Protein AF-A0A949IDH9-F1 (afdb_monomer)

Foldseek 3Di:
DKDKFKACAPVNGTWDWDDDPQEIETHHADQQAMKIKIAAQDWKWKFKFAPNDTQDIDIDHHGDMDIDGLNRSQFDDPPCVCVVVVVVCVVVPDDDDDDPSPNGGDQWMKIWIFHPDVPTDTPDIHIYGYDYPVRCVVVVVVVVVVVVVPPPDPPDDPDPDDVVLVPDQDAAPVQRHGDPDPPVGCPPPPDPVVVVVVVVVPDDDDDDDDDDDDD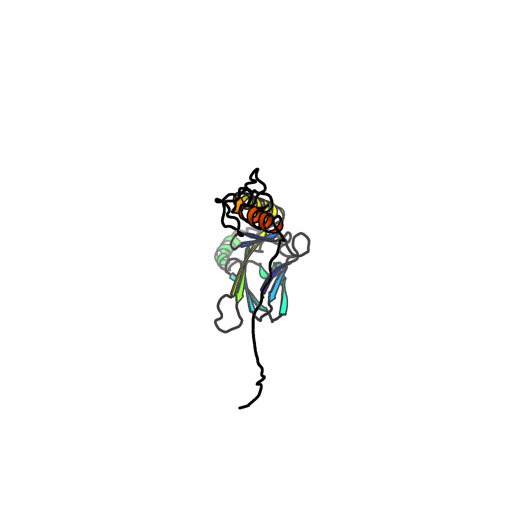DDDDDDDDDDDDD

Sequence (228 aa):
MINVSITNGCNQDAAEQFNEGADTYVRVCDVAGANLMVFSEERCIVVVRVEGEETLRTVIESDQSYQFPCGEVLKVKRSRSFMAKDGFLALFGASRPASRPGEDLSTHFVVEIRQTRSGAPLEASYNFRLLSDQAFDQRFAGYLSARVVDEPKPVFTRDARPITCLANDTKCLACGSVITDCIAGCENGDCPTVTATANLKATGNVALSAADKAGEKGGDKGKPRGDN

Structure (mmCIF, N/CA/C/O backbone):
data_AF-A0A949IDH9-F1
#
_entry.id   AF-A0A949IDH9-F1
#
loop_
_atom_site.group_PDB
_atom_site.id
_atom_site.type_symbol
_atom_site.label_atom_id
_atom_site.label_alt_id
_atom_site.label_comp_id
_atom_site.label_asym_id
_atom_site.label_entity_id
_atom_site.label_seq_id
_atom_site.pdbx_PDB_ins_code
_atom_site.Cartn_x
_atom_site.Cartn_y
_atom_site.Cartn_z
_atom_site.occupancy
_atom_site.B_iso_or_equiv
_atom_site.auth_seq_id
_atom_site.auth_comp_id
_atom_site.auth_asym_id
_atom_site.auth_atom_id
_atom_site.pdbx_PDB_model_num
ATOM 1 N N . MET A 1 1 ? -11.991 -12.224 2.976 1.00 87.38 1 MET A N 1
ATOM 2 C CA . MET A 1 1 ? -11.000 -11.608 2.063 1.00 87.38 1 MET A CA 1
ATOM 3 C C . MET A 1 1 ? -10.590 -10.253 2.620 1.00 87.38 1 MET A C 1
ATOM 5 O O . MET A 1 1 ? -11.438 -9.570 3.183 1.00 87.38 1 MET A O 1
ATOM 9 N N . ILE A 1 2 ? -9.320 -9.863 2.472 1.00 92.19 2 ILE A N 1
ATOM 10 C CA . ILE A 1 2 ? -8.803 -8.558 2.916 1.00 92.19 2 ILE A CA 1
ATOM 11 C C . ILE A 1 2 ? -8.016 -7.941 1.764 1.00 92.19 2 ILE A C 1
ATOM 13 O O . ILE A 1 2 ? -7.215 -8.627 1.132 1.00 92.19 2 ILE A O 1
ATOM 17 N N . ASN A 1 3 ? -8.257 -6.664 1.484 1.00 94.00 3 ASN A N 1
ATOM 18 C CA . ASN A 1 3 ? -7.563 -5.909 0.450 1.00 94.00 3 ASN A CA 1
ATOM 19 C C . ASN A 1 3 ? -6.977 -4.630 1.057 1.00 94.00 3 ASN A C 1
ATOM 21 O O . ASN A 1 3 ? -7.677 -3.884 1.742 1.00 94.00 3 ASN A O 1
ATOM 25 N N . VAL A 1 4 ? -5.692 -4.394 0.805 1.00 94.69 4 VAL A N 1
ATOM 26 C CA . VAL A 1 4 ? -4.956 -3.210 1.247 1.00 94.69 4 VAL A CA 1
ATOM 27 C C . VAL A 1 4 ? -4.298 -2.595 0.021 1.00 94.69 4 VAL A C 1
ATOM 29 O O . VAL A 1 4 ? -3.563 -3.273 -0.695 1.00 94.69 4 VAL A O 1
ATOM 32 N N . SER A 1 5 ? -4.559 -1.316 -0.230 1.00 94.38 5 SER A N 1
ATOM 33 C CA . SER A 1 5 ? -4.048 -0.620 -1.413 1.00 94.38 5 SER A CA 1
ATOM 34 C C . SER A 1 5 ? -3.822 0.864 -1.145 1.00 94.38 5 SER A C 1
ATOM 36 O O . SER A 1 5 ? -4.356 1.422 -0.184 1.00 94.38 5 SER A O 1
ATOM 38 N N . ILE A 1 6 ? -3.039 1.509 -2.007 1.00 95.06 6 ILE A N 1
ATOM 39 C CA . ILE A 1 6 ? -2.873 2.962 -2.009 1.00 95.06 6 ILE A CA 1
ATOM 40 C C . ILE A 1 6 ? -3.655 3.545 -3.180 1.00 95.06 6 ILE A C 1
ATOM 42 O O . ILE A 1 6 ? -3.561 3.087 -4.318 1.00 95.06 6 ILE A O 1
ATOM 46 N N . THR A 1 7 ? -4.429 4.578 -2.885 1.00 92.88 7 THR A N 1
ATOM 47 C CA . THR A 1 7 ? -5.214 5.346 -3.856 1.00 92.88 7 THR A CA 1
ATOM 48 C C . THR A 1 7 ? -4.691 6.775 -3.932 1.00 92.88 7 THR A C 1
ATOM 50 O O . THR A 1 7 ? -3.961 7.216 -3.040 1.00 92.88 7 THR A O 1
ATOM 53 N N . ASN A 1 8 ? -5.052 7.484 -5.003 1.00 90.44 8 ASN A N 1
ATOM 54 C CA . ASN A 1 8 ? -4.469 8.765 -5.399 1.00 90.44 8 ASN A CA 1
ATOM 55 C C . ASN A 1 8 ? -2.954 8.646 -5.653 1.00 90.44 8 ASN A C 1
ATOM 57 O O . ASN A 1 8 ? -2.142 9.344 -5.046 1.00 90.44 8 ASN A O 1
ATOM 61 N N . GLY A 1 9 ? -2.569 7.728 -6.546 1.00 84.25 9 GLY A N 1
ATOM 62 C CA . GLY A 1 9 ? -1.199 7.643 -7.063 1.00 84.25 9 GLY A CA 1
ATOM 63 C C . GLY A 1 9 ? -0.830 8.847 -7.942 1.00 84.25 9 GLY A C 1
ATOM 64 O O . GLY A 1 9 ? -1.552 9.840 -8.008 1.00 84.25 9 GLY A O 1
ATOM 65 N N . CYS A 1 10 ? 0.283 8.764 -8.681 1.00 83.75 10 CYS A N 1
ATOM 66 C CA . CYS A 1 10 ? 0.713 9.850 -9.583 1.00 83.75 10 CYS A CA 1
ATOM 67 C C . CYS A 1 10 ? -0.359 10.289 -10.598 1.00 83.75 10 CYS A C 1
ATOM 69 O O . CYS A 1 10 ? -0.441 11.469 -10.927 1.00 83.75 10 CYS A O 1
ATOM 71 N N . ASN A 1 11 ? -1.211 9.359 -11.037 1.00 81.56 11 ASN A N 1
ATOM 72 C CA . ASN A 1 11 ? -2.281 9.620 -12.002 1.00 81.56 11 ASN A CA 1
ATOM 73 C C . ASN A 1 11 ? -3.622 9.990 -11.338 1.00 81.56 11 ASN A C 1
ATOM 75 O O . ASN A 1 11 ? -4.641 9.991 -12.011 1.00 81.56 11 ASN A O 1
ATOM 79 N N . GLN A 1 12 ? -3.640 10.269 -10.027 1.00 73.69 12 GLN A N 1
ATOM 80 C CA . GLN A 1 12 ? -4.841 10.542 -9.216 1.00 73.69 12 GLN A CA 1
ATOM 81 C C . GLN A 1 12 ? -5.844 9.376 -9.083 1.00 73.69 12 GLN A C 1
ATOM 83 O O . GLN A 1 12 ? -6.831 9.511 -8.369 1.00 73.69 12 GLN A O 1
ATOM 88 N N . ASP A 1 13 ? -5.547 8.214 -9.667 1.00 80.62 13 ASP A N 1
ATOM 89 C CA . ASP A 1 13 ? -6.320 6.971 -9.541 1.00 80.62 13 ASP A CA 1
ATOM 90 C C . ASP A 1 13 ? -5.680 5.987 -8.532 1.00 80.62 13 ASP A C 1
ATOM 92 O O . ASP A 1 13 ? -4.856 6.364 -7.691 1.00 80.62 13 ASP A O 1
ATOM 96 N N . ALA A 1 14 ? -6.056 4.702 -8.591 1.00 82.00 14 ALA A N 1
ATOM 97 C CA . ALA A 1 14 ? -5.362 3.628 -7.879 1.00 82.00 14 ALA A CA 1
ATOM 98 C C . ALA A 1 14 ? -3.868 3.624 -8.243 1.00 82.00 14 ALA A C 1
ATOM 100 O O . ALA A 1 14 ? -3.504 3.694 -9.419 1.00 82.00 14 ALA A O 1
ATOM 101 N N . ALA A 1 15 ? -3.001 3.576 -7.232 1.00 86.06 15 ALA A N 1
ATOM 102 C CA . ALA A 1 15 ? -1.570 3.691 -7.456 1.00 86.06 15 ALA A CA 1
ATOM 103 C C . ALA A 1 15 ? -1.012 2.431 -8.132 1.00 86.06 15 ALA A C 1
ATOM 105 O O . ALA A 1 15 ? -1.326 1.304 -7.742 1.00 86.06 15 ALA A O 1
ATOM 106 N N . GLU A 1 16 ? -0.155 2.625 -9.135 1.00 91.50 16 GLU A N 1
ATOM 107 C CA . GLU A 1 16 ? 0.578 1.519 -9.747 1.00 91.50 16 GLU A CA 1
ATOM 108 C C . GLU A 1 16 ? 1.487 0.863 -8.709 1.00 91.50 16 GLU A C 1
ATOM 110 O O . GLU A 1 16 ? 2.205 1.544 -7.970 1.00 91.50 16 GLU A O 1
ATOM 115 N N . GLN A 1 17 ? 1.453 -0.467 -8.654 1.00 93.25 17 GLN A N 1
ATOM 116 C CA . GLN A 1 17 ? 2.201 -1.231 -7.668 1.00 93.25 17 GLN A CA 1
ATOM 117 C C . GLN A 1 17 ? 2.722 -2.554 -8.224 1.00 93.25 17 GLN A C 1
ATOM 119 O O . GLN A 1 17 ? 2.090 -3.183 -9.074 1.00 93.25 17 GLN A O 1
ATOM 124 N N . PHE A 1 18 ? 3.863 -3.001 -7.706 1.00 92.44 18 PHE A N 1
ATOM 125 C CA . PHE A 1 18 ? 4.392 -4.342 -7.943 1.00 92.44 18 PHE A CA 1
ATOM 126 C C . PHE A 1 18 ? 4.998 -4.917 -6.663 1.00 92.44 18 PHE A C 1
ATOM 128 O O . PHE A 1 18 ? 5.457 -4.188 -5.783 1.00 92.44 18 PHE A O 1
ATOM 135 N N . ASN A 1 19 ? 5.016 -6.246 -6.582 1.00 92.56 19 ASN A N 1
ATOM 136 C CA . ASN A 1 19 ? 5.565 -6.969 -5.441 1.00 92.56 19 ASN A CA 1
ATOM 137 C C . ASN A 1 19 ? 6.944 -7.518 -5.794 1.00 92.56 19 ASN A C 1
ATOM 139 O O . ASN A 1 19 ? 7.100 -8.204 -6.804 1.00 92.56 19 ASN A O 1
ATOM 143 N N . GLU A 1 20 ? 7.926 -7.267 -4.939 1.00 89.50 20 GLU A N 1
ATOM 144 C CA . GLU A 1 20 ? 9.260 -7.855 -5.028 1.00 89.50 20 GLU A CA 1
ATOM 145 C C . GLU A 1 20 ? 9.609 -8.434 -3.649 1.00 89.50 20 GLU A C 1
ATOM 147 O O . GLU A 1 20 ? 9.852 -7.715 -2.680 1.00 89.50 20 GLU A O 1
ATOM 152 N N . GLY A 1 21 ? 9.578 -9.766 -3.546 1.00 88.56 21 GLY A N 1
ATOM 153 C CA . GLY A 1 21 ? 9.716 -10.462 -2.268 1.00 88.56 21 GLY A CA 1
ATOM 154 C C . GLY A 1 21 ? 8.548 -10.160 -1.323 1.00 88.56 21 GLY A C 1
ATOM 155 O O . GLY A 1 21 ? 7.394 -10.396 -1.669 1.00 88.56 21 GLY A O 1
ATOM 156 N N . ALA A 1 22 ? 8.862 -9.663 -0.124 1.00 89.94 22 ALA A N 1
ATOM 157 C CA . ALA A 1 22 ? 7.881 -9.291 0.901 1.00 89.94 22 ALA A CA 1
ATOM 158 C C . ALA A 1 22 ? 7.472 -7.805 0.853 1.00 89.94 22 ALA A C 1
ATOM 160 O O . ALA A 1 22 ? 6.649 -7.375 1.664 1.00 89.94 22 ALA A O 1
ATOM 161 N N . ASP A 1 23 ? 8.068 -7.031 -0.056 1.00 93.50 23 ASP A N 1
ATOM 162 C CA . ASP A 1 23 ? 7.841 -5.599 -0.203 1.00 93.50 23 ASP A CA 1
ATOM 163 C C . ASP A 1 23 ? 6.877 -5.324 -1.369 1.00 93.50 23 ASP A C 1
ATOM 165 O O . ASP A 1 23 ? 7.006 -5.879 -2.464 1.00 93.50 23 ASP A O 1
ATOM 169 N N . THR A 1 24 ? 5.929 -4.422 -1.132 1.00 95.38 24 THR A N 1
ATOM 170 C CA . THR A 1 24 ? 5.027 -3.841 -2.130 1.00 95.38 24 THR A CA 1
ATOM 171 C C . THR A 1 24 ? 5.532 -2.447 -2.476 1.00 95.38 24 THR A C 1
ATOM 173 O O . THR A 1 24 ? 5.519 -1.541 -1.640 1.00 95.38 24 THR A O 1
ATOM 176 N N . TYR A 1 25 ? 5.993 -2.271 -3.708 1.00 95.88 25 TYR A N 1
ATOM 177 C CA . TYR A 1 25 ? 6.462 -0.991 -4.224 1.00 95.88 25 TYR A CA 1
ATOM 178 C C . TYR A 1 25 ? 5.307 -0.273 -4.898 1.00 95.88 25 TYR A C 1
ATOM 180 O O . TYR A 1 25 ? 4.628 -0.867 -5.731 1.00 95.88 25 TYR A O 1
ATOM 188 N N . VAL A 1 26 ? 5.091 0.992 -4.547 1.00 95.75 26 VAL A N 1
ATOM 189 C CA . VAL A 1 26 ? 3.931 1.769 -4.996 1.00 95.75 26 VAL A CA 1
ATOM 190 C C . VAL A 1 26 ? 4.381 3.114 -5.546 1.00 95.75 26 VAL A C 1
ATOM 192 O O . VAL A 1 26 ? 5.144 3.826 -4.892 1.00 95.75 26 VAL A O 1
ATOM 195 N N . ARG A 1 27 ? 3.888 3.480 -6.730 1.00 94.88 27 ARG A N 1
ATOM 196 C CA . ARG A 1 27 ? 4.174 4.766 -7.369 1.00 94.88 27 ARG A CA 1
ATOM 197 C C . ARG A 1 27 ? 3.279 5.871 -6.802 1.00 94.88 27 ARG A C 1
ATOM 199 O O . ARG A 1 27 ? 2.071 5.891 -7.045 1.00 94.88 27 ARG A O 1
ATOM 206 N N . VAL A 1 28 ? 3.873 6.829 -6.090 1.00 93.56 28 VAL A N 1
ATOM 207 C CA . VAL A 1 28 ? 3.169 7.963 -5.471 1.00 93.56 28 VAL A CA 1
ATOM 208 C C . VAL A 1 28 ? 3.965 9.254 -5.666 1.00 93.56 28 VAL A C 1
ATOM 210 O O . VAL A 1 28 ? 5.111 9.361 -5.236 1.00 93.56 28 VAL A O 1
ATOM 213 N N . CYS A 1 29 ? 3.347 10.253 -6.301 1.00 90.25 29 CYS A N 1
ATOM 214 C CA . CYS A 1 29 ? 3.980 11.551 -6.568 1.00 90.25 29 CYS A CA 1
ATOM 215 C C . CYS A 1 29 ? 3.787 12.541 -5.415 1.00 90.25 29 CYS A C 1
ATOM 217 O O . CYS A 1 29 ? 4.692 13.317 -5.117 1.00 90.25 29 CYS A O 1
ATOM 219 N N . ASP A 1 30 ? 2.629 12.490 -4.755 1.00 91.12 30 ASP A N 1
ATOM 220 C CA . ASP A 1 30 ? 2.331 13.264 -3.553 1.00 91.12 30 ASP A CA 1
ATOM 221 C C . ASP A 1 30 ? 1.870 12.325 -2.433 1.00 91.12 30 ASP A C 1
ATOM 223 O O . ASP A 1 30 ? 0.732 11.861 -2.405 1.00 91.12 30 ASP A O 1
ATOM 227 N N . VAL A 1 31 ? 2.778 12.036 -1.499 1.00 91.75 31 VAL A N 1
ATOM 228 C CA . VAL A 1 31 ? 2.498 11.156 -0.355 1.00 91.75 31 VAL A CA 1
ATOM 229 C C . VAL A 1 31 ? 1.471 11.778 0.592 1.00 91.75 31 VAL A C 1
ATOM 231 O O . VAL A 1 31 ? 0.719 11.050 1.236 1.00 91.75 31 VAL A O 1
ATOM 234 N N . ALA A 1 32 ? 1.408 13.109 0.686 1.00 91.25 32 ALA A N 1
ATOM 235 C CA . ALA A 1 32 ? 0.470 13.774 1.581 1.00 91.25 32 ALA A CA 1
ATOM 236 C C . ALA A 1 32 ? -0.974 13.687 1.059 1.00 91.25 32 ALA A C 1
ATOM 238 O O . ALA A 1 32 ? -1.891 13.520 1.863 1.00 91.25 32 ALA A O 1
ATOM 239 N N . GLY A 1 33 ? -1.158 13.768 -0.264 1.00 89.75 33 GLY A N 1
ATOM 240 C CA . GLY A 1 33 ? -2.450 13.635 -0.947 1.00 89.75 33 GLY A CA 1
ATOM 241 C C . GLY A 1 33 ? -2.917 12.194 -1.205 1.00 89.75 33 GLY A C 1
ATOM 242 O O . GLY A 1 33 ? -4.070 11.983 -1.599 1.00 89.75 33 GLY A O 1
ATOM 243 N N . ALA A 1 34 ? -2.049 11.203 -0.982 1.00 93.88 34 ALA A N 1
ATOM 244 C CA . ALA A 1 34 ? -2.374 9.787 -1.122 1.00 93.88 34 ALA A CA 1
ATOM 245 C C . ALA A 1 34 ? -3.244 9.260 0.034 1.00 93.88 34 ALA A C 1
ATOM 247 O O . ALA A 1 34 ? -3.206 9.780 1.153 1.00 93.88 34 ALA A O 1
ATOM 248 N N . ASN A 1 35 ? -3.995 8.184 -0.219 1.00 95.25 35 ASN A N 1
ATOM 249 C CA . ASN A 1 35 ? -4.812 7.516 0.797 1.00 95.25 35 ASN A CA 1
ATOM 250 C C . ASN A 1 35 ? -4.504 6.019 0.877 1.00 95.25 35 ASN A C 1
ATOM 252 O O . ASN A 1 35 ? -4.494 5.321 -0.138 1.00 95.25 35 ASN A O 1
ATOM 256 N N . LEU A 1 36 ? -4.355 5.516 2.101 1.00 96.19 36 LEU A N 1
ATOM 257 C CA . LEU A 1 36 ? -4.355 4.092 2.407 1.00 96.19 36 LEU A CA 1
ATOM 258 C C . LEU A 1 36 ? -5.798 3.598 2.477 1.00 96.19 36 LEU A C 1
ATOM 260 O O . LEU A 1 36 ? -6.555 4.023 3.347 1.00 96.19 36 LEU A O 1
ATOM 264 N N . MET A 1 37 ? -6.165 2.687 1.582 1.00 95.69 37 MET A N 1
ATOM 265 C CA . MET A 1 37 ? -7.475 2.053 1.556 1.00 95.69 37 MET A CA 1
ATOM 266 C C . MET A 1 37 ? -7.373 0.622 2.077 1.00 95.69 37 MET A C 1
ATOM 268 O O . MET A 1 37 ? -6.541 -0.161 1.611 1.00 95.69 37 MET A O 1
ATOM 272 N N . VAL A 1 38 ? -8.233 0.288 3.038 1.00 96.12 38 VAL A N 1
ATOM 273 C CA . VAL A 1 38 ? -8.377 -1.069 3.568 1.00 96.12 38 VAL A CA 1
ATOM 274 C C . VAL A 1 38 ? -9.827 -1.505 3.447 1.00 96.12 38 VAL A C 1
ATOM 276 O O . VAL A 1 38 ? -10.730 -0.818 3.923 1.00 96.12 38 VAL A O 1
ATOM 279 N N . PHE A 1 39 ? -10.036 -2.665 2.839 1.00 95.00 39 PHE A N 1
ATOM 280 C CA . PHE A 1 39 ? -11.310 -3.368 2.789 1.00 95.00 39 PHE A CA 1
ATOM 281 C C . PHE A 1 39 ? -11.158 -4.747 3.429 1.00 95.00 39 PHE A C 1
ATOM 283 O O . PHE A 1 39 ? -10.159 -5.433 3.205 1.00 95.00 39 PHE A O 1
ATOM 290 N N . SER A 1 40 ? -12.159 -5.165 4.197 1.00 94.38 40 SER A N 1
ATOM 291 C CA . SER A 1 40 ? -12.184 -6.480 4.832 1.00 94.38 40 SER A CA 1
ATOM 292 C C . SER A 1 40 ? -13.604 -7.034 4.845 1.00 94.38 40 SER A C 1
ATOM 294 O O . SER A 1 40 ? -14.522 -6.355 5.294 1.00 94.38 40 SER A O 1
ATOM 296 N N . GLU A 1 41 ? -13.784 -8.273 4.389 1.00 93.62 41 GLU A N 1
ATOM 297 C CA . GLU A 1 41 ? -15.073 -8.984 4.493 1.00 93.62 41 GLU A CA 1
ATOM 298 C C . GLU A 1 41 ? -15.409 -9.309 5.955 1.00 93.62 41 GLU A C 1
ATOM 300 O O . GLU A 1 41 ? -16.560 -9.273 6.372 1.00 93.62 41 GLU A O 1
ATOM 305 N N . GLU A 1 42 ? -14.393 -9.582 6.776 1.00 92.75 42 GLU A N 1
ATOM 306 C CA . GLU A 1 42 ? -14.567 -9.872 8.199 1.00 92.75 42 GLU A CA 1
ATOM 307 C C . GLU A 1 42 ? -14.084 -8.715 9.072 1.00 92.75 42 GLU A C 1
ATOM 309 O O . GLU A 1 42 ? -13.182 -7.960 8.707 1.00 92.75 42 GLU A O 1
ATOM 314 N N . ARG A 1 43 ? -14.649 -8.603 10.275 1.00 93.75 43 ARG A N 1
ATOM 315 C CA . ARG A 1 43 ? -14.248 -7.578 11.238 1.00 93.75 43 ARG A CA 1
ATOM 316 C C . ARG A 1 43 ? -12.808 -7.793 11.714 1.00 93.75 43 ARG A C 1
ATOM 318 O O . ARG A 1 43 ? -12.525 -8.748 12.446 1.00 93.75 43 ARG A O 1
ATOM 325 N N . CYS A 1 44 ? -11.914 -6.859 11.406 1.00 94.31 44 CYS A N 1
ATOM 326 C CA . CYS A 1 44 ? -10.491 -6.965 11.730 1.00 94.31 44 CYS A CA 1
ATOM 327 C C . CYS A 1 44 ? -9.938 -5.699 12.399 1.00 94.31 44 CYS A C 1
ATOM 329 O O . CYS A 1 44 ? -10.579 -4.651 12.455 1.00 94.31 44 CYS A O 1
ATOM 331 N N . ILE A 1 45 ? -8.743 -5.819 12.970 1.00 95.25 45 ILE A N 1
ATOM 332 C CA . ILE A 1 45 ? -7.962 -4.712 13.514 1.00 95.25 45 ILE A CA 1
ATOM 333 C C . ILE A 1 45 ? -6.826 -4.440 12.539 1.00 95.25 45 ILE A C 1
ATOM 335 O O . ILE A 1 45 ? -6.011 -5.322 12.269 1.00 95.25 45 ILE A O 1
ATOM 339 N N . VAL A 1 46 ? -6.751 -3.203 12.069 1.00 95.88 46 VAL A N 1
ATOM 340 C CA . VAL A 1 46 ? -5.655 -2.704 11.244 1.00 95.88 46 VAL A CA 1
ATOM 341 C C . VAL A 1 46 ? -4.712 -1.914 12.131 1.00 95.88 46 VAL A C 1
ATOM 343 O O . VAL A 1 46 ? -5.146 -1.035 12.880 1.00 95.88 46 VAL A O 1
ATOM 346 N N . VAL A 1 47 ? -3.423 -2.214 12.033 1.00 95.56 47 VAL A N 1
ATOM 347 C CA . VAL A 1 47 ? -2.354 -1.472 12.696 1.00 95.56 47 VAL A CA 1
ATOM 348 C C . VAL A 1 47 ? -1.360 -1.015 11.638 1.00 95.56 47 VAL A C 1
ATOM 350 O O . VAL A 1 47 ? -0.840 -1.835 10.890 1.00 95.56 47 VAL A O 1
ATOM 353 N N . VAL A 1 48 ? -1.077 0.284 11.580 1.00 96.38 48 VAL A N 1
ATOM 354 C CA . VAL A 1 48 ? -0.030 0.830 10.712 1.00 96.38 48 VAL A CA 1
ATOM 355 C C . VAL A 1 48 ? 1.179 1.182 11.560 1.00 96.38 48 VAL A C 1
ATOM 357 O O . VAL A 1 48 ? 1.061 1.882 12.571 1.00 96.38 48 VAL A O 1
ATOM 360 N N . ARG A 1 49 ? 2.339 0.672 11.147 1.00 95.31 49 ARG A N 1
ATOM 361 C CA . ARG A 1 49 ? 3.630 0.938 11.773 1.00 95.31 49 ARG A CA 1
ATOM 362 C C . ARG A 1 49 ? 4.545 1.695 10.832 1.00 95.31 49 ARG A C 1
ATOM 364 O O . ARG A 1 49 ? 4.783 1.261 9.709 1.00 95.31 49 ARG A O 1
ATOM 371 N N . VAL A 1 50 ? 5.121 2.774 11.334 1.00 93.62 50 VAL A N 1
ATOM 372 C CA . VAL A 1 50 ? 6.131 3.577 10.647 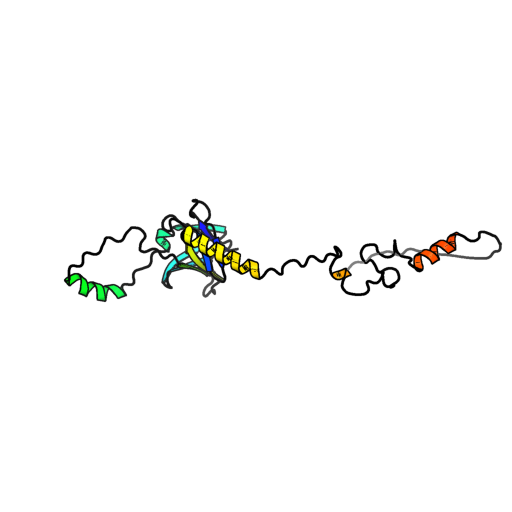1.00 93.62 50 VAL A CA 1
ATOM 373 C C . VAL A 1 50 ? 7.406 3.492 11.469 1.00 93.62 50 VAL A C 1
ATOM 375 O O . VAL A 1 50 ? 7.392 3.812 12.652 1.00 93.62 50 VAL A O 1
ATOM 378 N N . GLU A 1 51 ? 8.491 2.995 10.872 1.00 88.56 51 GLU A N 1
ATOM 379 C CA . GLU A 1 51 ? 9.785 2.818 11.565 1.00 88.56 51 GLU A CA 1
ATOM 380 C C . GLU A 1 51 ? 9.683 2.009 12.880 1.00 88.56 51 GLU A C 1
ATOM 382 O O . GLU A 1 51 ? 10.429 2.212 13.833 1.00 88.56 51 GLU A O 1
ATOM 387 N N . GLY A 1 52 ? 8.735 1.067 12.935 1.00 86.88 52 GLY A N 1
ATOM 388 C CA . GLY A 1 52 ? 8.453 0.237 14.112 1.00 86.88 52 GLY A CA 1
ATOM 389 C C . GLY A 1 52 ? 7.481 0.862 15.120 1.00 86.88 52 GLY A C 1
ATOM 390 O O . GLY A 1 52 ? 6.916 0.137 15.946 1.00 86.88 52 GLY A O 1
ATOM 391 N N . GLU A 1 53 ? 7.204 2.162 15.024 1.00 90.75 53 GLU A N 1
ATOM 392 C CA . GLU A 1 53 ? 6.229 2.848 15.870 1.00 90.75 53 GLU A CA 1
ATOM 393 C C . GLU A 1 53 ? 4.806 2.709 15.325 1.00 90.75 53 GLU A C 1
ATOM 395 O O . GLU A 1 53 ? 4.559 2.854 14.133 1.00 90.75 53 GLU A O 1
ATOM 400 N N . GLU A 1 54 ? 3.843 2.454 16.211 1.00 92.69 54 GLU A N 1
ATOM 401 C CA . GLU A 1 54 ? 2.423 2.405 15.859 1.00 92.69 54 GLU A CA 1
ATOM 402 C C . GLU A 1 54 ? 1.875 3.825 15.651 1.00 92.69 54 GLU A C 1
ATOM 404 O O . GLU A 1 54 ? 1.827 4.636 16.587 1.00 92.69 54 GLU A O 1
ATOM 409 N N . THR A 1 55 ? 1.466 4.131 14.419 1.00 93.25 55 THR A N 1
ATOM 410 C CA . THR A 1 55 ? 0.906 5.439 14.046 1.00 93.25 55 THR A CA 1
ATOM 411 C C . THR A 1 55 ? -0.611 5.411 13.919 1.00 93.25 55 THR A C 1
ATOM 413 O O . THR A 1 55 ? -1.262 6.400 14.253 1.00 93.25 55 THR A O 1
ATOM 416 N N . LEU A 1 56 ? -1.182 4.274 13.517 1.00 94.38 56 LEU A N 1
ATOM 417 C CA . LEU A 1 56 ? -2.623 4.056 13.433 1.00 94.38 56 LEU A CA 1
ATOM 418 C C . LEU A 1 56 ? -2.974 2.686 14.004 1.00 94.38 56 LEU A C 1
ATOM 420 O O . LEU A 1 56 ? -2.314 1.692 13.706 1.00 94.38 56 LEU A O 1
ATOM 424 N N . ARG A 1 57 ? -4.068 2.629 14.761 1.00 94.69 57 ARG A N 1
ATOM 425 C CA . ARG A 1 57 ? -4.738 1.385 15.130 1.00 94.69 57 ARG A CA 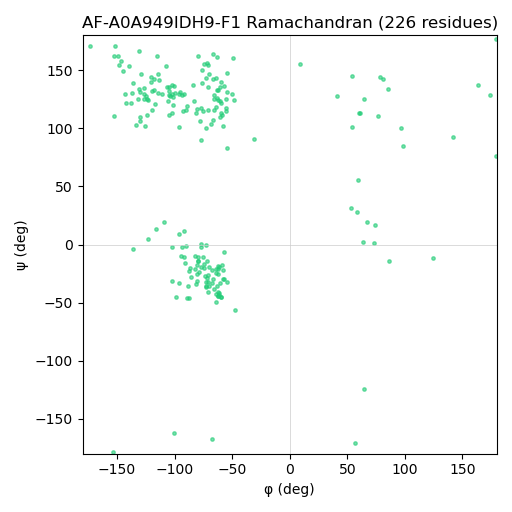1
ATOM 426 C C . ARG A 1 57 ? -6.237 1.597 15.120 1.00 94.69 57 ARG A C 1
ATOM 428 O O . ARG A 1 57 ? -6.745 2.453 15.837 1.00 94.69 57 ARG A O 1
ATOM 435 N N . THR A 1 58 ? -6.936 0.813 14.314 1.00 94.81 58 THR A N 1
ATOM 436 C CA . THR A 1 58 ? -8.378 0.964 14.127 1.00 94.81 58 THR A CA 1
ATOM 437 C C . THR A 1 58 ? -9.051 -0.376 13.880 1.00 94.81 58 THR A C 1
ATOM 439 O O . THR A 1 58 ? -8.407 -1.347 13.485 1.00 94.81 58 THR A O 1
ATOM 442 N N . VAL A 1 59 ? -10.352 -0.423 14.141 1.00 95.19 59 VAL A N 1
ATOM 443 C CA . VAL A 1 59 ? -11.201 -1.566 13.814 1.00 95.19 59 VAL A CA 1
ATOM 444 C C . VAL A 1 59 ? -11.878 -1.277 12.481 1.00 95.19 59 VAL A C 1
ATOM 446 O O . VAL A 1 59 ? -12.448 -0.203 12.298 1.00 95.19 59 VAL A O 1
ATOM 449 N N . ILE A 1 60 ? -11.793 -2.234 11.567 1.00 94.62 60 ILE A N 1
ATOM 450 C CA . ILE A 1 60 ? -12.515 -2.239 10.300 1.00 94.62 60 ILE A CA 1
ATOM 451 C C . ILE A 1 60 ? -13.700 -3.175 10.477 1.00 94.62 60 ILE A C 1
ATOM 453 O O . ILE A 1 60 ? -13.524 -4.350 10.812 1.00 94.62 60 ILE A O 1
ATOM 457 N N . GLU A 1 61 ? -14.903 -2.637 10.317 1.00 94.94 61 GLU A N 1
ATOM 458 C CA . GLU A 1 61 ? -16.122 -3.439 10.334 1.00 94.94 61 GLU A CA 1
ATOM 459 C C . GLU A 1 61 ? -16.242 -4.281 9.052 1.00 94.94 61 GLU A C 1
ATOM 461 O O . GLU A 1 61 ? -15.631 -3.970 8.029 1.00 94.94 61 GLU A O 1
ATOM 466 N N . SER A 1 62 ? -16.998 -5.378 9.127 1.00 94.44 62 SER A N 1
ATOM 467 C CA . SER A 1 62 ? -17.191 -6.309 8.007 1.00 94.44 62 SER A CA 1
ATOM 468 C C . SER A 1 62 ? -17.824 -5.627 6.795 1.00 94.44 62 SER A C 1
ATOM 470 O O . SER A 1 62 ? -18.757 -4.836 6.952 1.00 94.44 62 SER A O 1
ATOM 472 N N . ASP A 1 63 ? -17.349 -5.984 5.604 1.00 93.88 63 ASP A N 1
ATOM 473 C CA . ASP A 1 63 ? -17.825 -5.509 4.300 1.00 93.88 63 ASP A CA 1
ATOM 474 C C . ASP A 1 63 ? -17.741 -3.986 4.114 1.00 93.88 63 ASP A C 1
ATOM 476 O O . ASP A 1 63 ? -18.507 -3.387 3.356 1.00 93.88 63 ASP A O 1
ATOM 480 N N . GLN A 1 64 ? -16.792 -3.337 4.794 1.00 91.19 64 GLN A N 1
ATOM 481 C CA . GLN A 1 64 ? -16.574 -1.897 4.692 1.00 91.19 64 GLN A CA 1
ATOM 482 C C . GLN A 1 64 ? -15.171 -1.555 4.198 1.00 91.19 64 GLN A C 1
ATOM 484 O O . GLN A 1 64 ? -14.176 -2.201 4.534 1.00 91.19 64 GLN A O 1
ATOM 489 N N . SER A 1 65 ? -15.102 -0.489 3.401 1.00 93.50 65 SER A N 1
ATOM 490 C CA . SER A 1 65 ? -13.855 0.133 2.970 1.00 93.50 65 SER A CA 1
ATOM 491 C C . SER A 1 65 ? -13.599 1.385 3.794 1.00 93.50 65 SER A C 1
ATOM 493 O O . SER A 1 65 ? -14.440 2.281 3.847 1.00 93.50 65 SER A O 1
ATOM 495 N N . TYR A 1 66 ? -12.415 1.473 4.384 1.00 95.94 66 TYR A N 1
ATOM 496 C CA . TYR A 1 66 ? -11.951 2.665 5.079 1.00 95.94 66 TYR A CA 1
ATOM 497 C C . TYR A 1 66 ? -10.775 3.264 4.324 1.00 95.94 66 TYR A C 1
ATOM 499 O O . TYR A 1 66 ? -9.919 2.541 3.813 1.00 95.94 66 TYR A O 1
ATOM 507 N N . GLN A 1 67 ? -10.739 4.591 4.270 1.00 95.75 67 GLN A N 1
ATOM 508 C CA . GLN A 1 67 ? -9.648 5.346 3.672 1.00 95.75 67 GLN A CA 1
ATOM 509 C C . GLN A 1 67 ? -8.999 6.218 4.738 1.00 95.75 67 GLN A C 1
ATOM 511 O O . GLN A 1 67 ? -9.689 6.907 5.492 1.00 95.75 67 GLN A O 1
ATOM 516 N N . PHE A 1 68 ? -7.674 6.183 4.788 1.00 95.75 68 PHE A N 1
ATOM 517 C CA . PHE A 1 68 ? -6.875 6.944 5.733 1.00 95.75 68 PHE A CA 1
ATOM 518 C C . PHE A 1 68 ? -5.877 7.818 4.970 1.00 95.75 68 PHE A C 1
ATOM 520 O O . PHE A 1 68 ? -5.076 7.273 4.204 1.00 95.75 68 PHE A O 1
ATOM 527 N N . PRO A 1 69 ? -5.871 9.145 5.186 1.00 94.69 69 PRO A N 1
ATOM 528 C CA . PRO A 1 69 ? -4.902 10.029 4.552 1.00 94.69 69 PRO A CA 1
ATOM 529 C C . PRO A 1 69 ? -3.469 9.651 4.930 1.00 94.69 69 PRO A C 1
ATOM 531 O O . PRO A 1 69 ? -3.092 9.665 6.108 1.00 94.69 69 PRO A O 1
ATOM 534 N N . CYS A 1 70 ? -2.634 9.350 3.935 1.00 93.88 70 CYS A N 1
ATOM 535 C CA . CYS A 1 70 ? -1.228 9.009 4.153 1.00 93.88 70 CYS A CA 1
ATOM 536 C C . CYS A 1 70 ? -0.473 10.166 4.819 1.00 93.88 70 CYS A C 1
ATOM 538 O O . CYS A 1 70 ? 0.372 9.930 5.683 1.00 93.88 70 CYS A O 1
ATOM 540 N N . GLY A 1 71 ? -0.848 11.412 4.512 1.00 91.25 71 GLY A N 1
ATOM 541 C CA . GLY A 1 71 ? -0.312 12.601 5.170 1.00 91.25 71 GLY A CA 1
ATOM 542 C C . GLY A 1 71 ? -0.503 12.627 6.690 1.00 91.25 71 GLY A C 1
ATOM 543 O O . GLY A 1 71 ? 0.254 13.310 7.371 1.00 91.25 71 GLY A O 1
ATOM 544 N N . GLU A 1 72 ? -1.466 11.889 7.249 1.00 90.56 72 GLU A N 1
ATOM 545 C CA . GLU A 1 72 ? -1.672 11.773 8.698 1.00 90.56 72 GLU A CA 1
ATOM 546 C C . GLU A 1 72 ? -1.053 10.501 9.271 1.00 90.56 72 GLU A C 1
ATOM 548 O O . GLU A 1 72 ? -0.364 10.556 10.292 1.00 90.56 72 GLU A O 1
ATOM 553 N N . VAL A 1 73 ? -1.269 9.371 8.597 1.00 92.44 73 VAL A N 1
ATOM 554 C CA . VAL A 1 73 ? -0.855 8.043 9.069 1.00 92.44 73 VAL A CA 1
ATOM 555 C C . VAL A 1 73 ? 0.661 7.857 9.018 1.00 92.44 73 VAL A C 1
ATOM 557 O O . VAL A 1 73 ? 1.220 7.150 9.856 1.00 92.44 73 VAL A O 1
ATOM 560 N N . LEU A 1 74 ? 1.340 8.486 8.056 1.00 93.50 74 LEU A N 1
ATOM 561 C CA . LEU A 1 74 ? 2.767 8.264 7.797 1.00 93.50 74 LEU A CA 1
ATOM 562 C C . LEU A 1 74 ? 3.687 9.284 8.475 1.00 93.50 74 LEU A C 1
ATOM 564 O O . LEU A 1 74 ? 4.889 9.301 8.206 1.00 93.50 74 LEU A O 1
ATOM 568 N N . LYS A 1 75 ? 3.149 10.134 9.357 1.00 89.38 75 LYS A N 1
ATOM 569 C CA . LYS A 1 75 ? 3.952 11.097 10.119 1.00 89.38 75 LYS A CA 1
ATOM 570 C C . LYS A 1 75 ? 4.919 10.360 11.039 1.00 89.38 75 LYS A C 1
ATOM 572 O O . LYS A 1 75 ? 4.495 9.674 11.972 1.00 89.38 75 LYS A O 1
ATOM 577 N N . VAL A 1 76 ? 6.214 10.570 10.829 1.00 80.38 76 VAL A N 1
ATOM 578 C CA . VAL A 1 76 ? 7.243 10.083 11.748 1.00 80.38 76 VAL A CA 1
ATOM 579 C C . VAL A 1 76 ? 7.157 10.920 13.020 1.00 80.38 76 VAL A C 1
ATOM 581 O O . VAL A 1 76 ? 7.385 12.134 13.012 1.00 80.38 76 VAL A O 1
ATOM 584 N N . LYS A 1 77 ? 6.809 10.296 14.149 1.00 70.94 77 LYS A N 1
ATOM 585 C CA . LYS A 1 77 ? 6.925 10.970 15.443 1.00 70.94 77 LYS A CA 1
ATOM 586 C C . LYS A 1 77 ? 8.412 11.173 15.699 1.00 70.94 77 LYS A C 1
ATOM 588 O O . LYS A 1 77 ? 9.128 10.234 16.021 1.00 70.94 77 LYS A O 1
ATOM 593 N N . ARG A 1 78 ? 8.893 12.414 15.584 1.00 63.44 78 ARG A N 1
ATOM 594 C CA . ARG A 1 78 ? 10.238 12.765 16.055 1.00 63.44 78 ARG A CA 1
ATOM 595 C C . ARG A 1 78 ? 10.306 12.439 17.546 1.00 63.44 78 ARG A C 1
ATOM 597 O O . ARG A 1 78 ? 9.748 13.158 18.378 1.00 63.44 78 ARG A O 1
ATOM 604 N N . SER A 1 79 ? 10.933 11.310 17.868 1.00 48.91 79 SER A N 1
ATOM 605 C CA . SER A 1 79 ? 11.098 10.832 19.233 1.00 48.91 79 SER A CA 1
ATOM 606 C C . SER A 1 79 ? 11.656 11.954 20.108 1.00 48.91 79 SER A C 1
ATOM 608 O O . SER A 1 79 ? 12.672 12.583 19.794 1.00 48.91 79 SER A O 1
ATOM 610 N N . ARG A 1 80 ? 10.998 12.191 21.248 1.00 50.62 80 ARG A N 1
ATOM 611 C CA . ARG A 1 80 ? 11.391 13.183 22.266 1.00 50.62 80 ARG A CA 1
ATOM 612 C C . ARG A 1 80 ? 12.813 12.963 22.813 1.00 50.62 80 ARG A C 1
ATOM 614 O O . ARG A 1 80 ? 13.313 13.816 23.537 1.00 50.62 80 ARG A O 1
ATOM 621 N N . SER A 1 81 ? 13.486 11.869 22.446 1.00 45.19 81 SER A N 1
ATOM 622 C CA . SER A 1 81 ? 14.898 11.606 22.748 1.00 45.19 81 SER A CA 1
ATOM 623 C C . SER A 1 81 ? 15.850 12.693 22.218 1.00 45.19 81 SER A C 1
ATOM 625 O O . SER A 1 81 ? 16.863 12.977 22.858 1.00 45.19 81 SER A O 1
ATOM 627 N N . PHE A 1 82 ? 15.513 13.377 21.118 1.00 47.44 82 PHE A N 1
ATOM 628 C CA . PHE A 1 82 ? 16.367 14.448 20.587 1.00 47.44 82 PHE A CA 1
ATOM 629 C C . PHE A 1 82 ? 16.212 15.793 21.326 1.00 47.44 82 PHE A C 1
ATOM 631 O O . PHE A 1 82 ? 17.085 16.656 21.228 1.00 47.44 82 PHE A O 1
ATOM 638 N N . MET A 1 83 ? 15.165 15.966 22.148 1.00 49.62 83 MET A N 1
ATOM 639 C CA . MET A 1 83 ? 14.964 17.212 22.905 1.00 49.62 83 MET A CA 1
ATOM 640 C C . MET A 1 83 ? 16.027 17.443 23.988 1.00 49.62 83 MET A C 1
ATOM 642 O O . MET A 1 83 ? 16.279 18.589 24.351 1.00 49.62 83 MET A O 1
ATOM 646 N N . ALA A 1 84 ? 16.714 16.395 24.455 1.00 48.75 84 ALA A N 1
ATOM 647 C CA . ALA A 1 84 ? 17.833 16.555 25.385 1.00 48.75 84 ALA A CA 1
ATOM 648 C C . ALA A 1 84 ? 19.114 17.089 24.710 1.00 48.75 84 ALA A C 1
ATOM 650 O O . ALA A 1 84 ? 19.975 17.635 25.394 1.00 48.75 84 ALA A O 1
ATOM 651 N N . LYS A 1 85 ? 19.246 16.965 23.380 1.00 49.38 85 LYS A N 1
ATOM 652 C CA . LYS A 1 85 ? 20.390 17.503 22.618 1.00 49.38 85 LYS A CA 1
ATOM 653 C C . LYS A 1 85 ? 20.094 18.871 22.002 1.00 49.38 85 LYS A C 1
ATOM 655 O O . LYS A 1 85 ? 20.978 19.723 21.968 1.00 49.38 85 LYS A O 1
ATOM 660 N N . ASP A 1 86 ? 18.849 19.119 21.602 1.00 49.44 86 ASP A N 1
ATOM 661 C CA . ASP A 1 86 ? 18.434 20.412 21.043 1.00 49.44 86 ASP A CA 1
ATOM 662 C C . ASP A 1 86 ? 18.365 21.533 22.095 1.00 49.44 86 ASP A C 1
ATOM 664 O O . ASP A 1 86 ? 18.625 22.693 21.774 1.00 49.44 86 ASP A O 1
ATOM 668 N N . GLY A 1 87 ? 18.095 21.207 23.366 1.00 50.97 87 GLY A N 1
ATOM 669 C CA . GLY A 1 87 ? 18.119 22.187 24.461 1.00 50.97 87 GLY A CA 1
ATOM 670 C C . GLY A 1 87 ? 19.503 22.795 24.723 1.00 50.97 87 GLY A C 1
ATOM 671 O O . GLY A 1 87 ? 19.593 23.919 25.208 1.00 50.97 87 GLY A O 1
ATOM 672 N N . PHE A 1 88 ? 20.583 22.094 24.356 1.00 54.78 88 PHE A N 1
ATOM 673 C CA . PHE A 1 88 ? 21.951 22.601 24.505 1.00 54.78 88 PHE A CA 1
ATOM 674 C C . PHE A 1 88 ? 22.396 23.456 23.305 1.00 54.78 88 PHE A C 1
ATOM 676 O O . PHE A 1 88 ? 23.189 24.379 23.462 1.00 54.78 88 PHE A O 1
ATOM 683 N N . LEU A 1 89 ? 21.852 23.199 22.108 1.00 54.66 89 LEU A N 1
ATOM 684 C CA . LEU A 1 89 ? 22.158 23.960 20.888 1.00 54.66 89 LEU A CA 1
ATOM 685 C C . LEU A 1 89 ? 21.290 25.218 20.716 1.00 54.66 89 LEU A C 1
ATOM 687 O O . LEU A 1 89 ? 21.705 26.152 20.031 1.00 54.66 89 LEU A O 1
ATOM 691 N N . ALA A 1 90 ? 20.133 25.299 21.381 1.00 53.25 90 ALA A N 1
ATOM 692 C CA . ALA A 1 90 ? 19.300 26.505 21.401 1.00 53.25 90 ALA A CA 1
ATOM 693 C C . ALA A 1 90 ? 19.983 27.715 22.080 1.00 53.25 90 ALA A C 1
ATOM 695 O O . ALA A 1 90 ? 19.636 28.856 21.781 1.00 53.25 90 ALA A O 1
ATOM 696 N N . LEU A 1 91 ? 20.998 27.489 22.927 1.00 56.91 91 LEU A N 1
ATOM 697 C CA . LEU A 1 91 ? 21.846 28.544 23.504 1.00 56.91 91 LEU A CA 1
ATOM 698 C C . LEU A 1 91 ? 22.811 29.183 22.486 1.00 56.91 91 LEU A C 1
ATOM 700 O O . LEU A 1 91 ? 23.352 30.251 22.760 1.00 56.91 91 LEU A O 1
ATOM 704 N N . PHE A 1 92 ? 23.004 28.574 21.310 1.00 60.47 92 PHE A N 1
ATOM 705 C CA . PHE A 1 92 ? 23.960 29.027 20.291 1.00 60.47 92 PHE A CA 1
ATOM 706 C C . PHE A 1 92 ? 23.308 29.618 19.030 1.00 60.47 92 PHE A C 1
ATOM 708 O O . PHE A 1 92 ? 23.959 29.740 17.997 1.00 60.47 92 PHE A O 1
ATOM 715 N N . GLY A 1 93 ? 22.037 30.028 19.098 1.00 50.62 93 GLY A N 1
ATOM 716 C CA . GLY A 1 93 ? 21.446 30.917 18.088 1.00 50.62 93 GLY A CA 1
ATOM 717 C C . GLY A 1 93 ? 21.288 30.330 16.680 1.00 50.62 93 GLY A C 1
ATOM 718 O O . GLY A 1 93 ? 21.125 31.086 15.724 1.00 50.62 93 GLY A O 1
ATOM 719 N N . ALA A 1 94 ? 21.305 29.005 16.520 1.00 51.62 94 ALA A N 1
ATOM 720 C CA . ALA A 1 94 ? 21.056 28.387 15.224 1.00 51.62 94 ALA A CA 1
ATOM 721 C C . ALA A 1 94 ? 19.564 28.503 14.863 1.00 51.62 94 ALA A C 1
ATOM 723 O O . ALA A 1 94 ? 18.721 27.748 15.350 1.00 51.62 94 ALA A O 1
ATOM 724 N N . SER A 1 95 ? 19.233 29.468 14.005 1.00 45.41 95 SER A N 1
ATOM 725 C CA . SER A 1 95 ? 17.924 29.568 13.363 1.00 45.41 95 SER A CA 1
ATOM 726 C C . SER A 1 95 ? 17.694 28.298 12.540 1.00 45.41 95 SER A C 1
ATOM 728 O O . SER A 1 95 ? 18.368 28.074 11.536 1.00 45.41 95 SER A O 1
ATOM 730 N N . ARG A 1 96 ? 16.774 27.429 12.976 1.00 51.84 96 ARG A N 1
ATOM 731 C CA . ARG A 1 96 ? 16.366 26.274 12.167 1.00 51.84 96 ARG A CA 1
ATOM 732 C C . ARG A 1 96 ? 15.703 26.780 10.878 1.00 51.84 96 ARG A C 1
ATOM 734 O O . ARG A 1 96 ? 14.827 27.642 10.975 1.00 51.84 96 ARG A O 1
ATOM 741 N N . PRO A 1 97 ? 16.065 26.259 9.691 1.00 45.78 97 PRO A N 1
ATOM 742 C CA . PRO A 1 97 ? 15.267 26.496 8.498 1.00 45.78 97 PRO A CA 1
ATOM 743 C C . PRO A 1 97 ? 13.862 25.934 8.742 1.00 45.78 97 PRO A C 1
ATOM 745 O O . PRO A 1 97 ? 13.711 24.853 9.316 1.00 45.78 97 PRO A O 1
ATOM 748 N N . ALA A 1 98 ? 12.836 26.696 8.361 1.00 46.19 98 ALA A N 1
ATOM 749 C CA . ALA A 1 98 ? 11.453 26.249 8.426 1.00 46.19 98 ALA A CA 1
ATOM 750 C C . ALA A 1 98 ? 11.327 24.932 7.647 1.00 46.19 98 ALA A C 1
ATOM 752 O O . ALA A 1 98 ? 11.602 24.901 6.447 1.00 46.19 98 ALA A O 1
ATOM 753 N N . SER A 1 99 ? 10.964 23.853 8.344 1.00 45.12 99 SER A N 1
ATOM 754 C CA . SER A 1 99 ? 10.736 22.540 7.740 1.00 45.12 99 SER A CA 1
ATOM 755 C C . SER A 1 99 ? 9.701 22.682 6.634 1.00 45.12 99 SER A C 1
ATOM 757 O O . SER A 1 99 ? 8.614 23.225 6.869 1.00 45.12 99 SER A O 1
ATOM 759 N N . ARG A 1 100 ? 10.043 22.234 5.428 1.00 46.47 100 ARG A N 1
ATOM 760 C CA . ARG A 1 100 ? 9.128 22.296 4.287 1.00 46.47 100 ARG A CA 1
ATOM 761 C C . ARG A 1 100 ? 7.913 21.399 4.567 1.00 46.47 100 ARG A C 1
ATOM 763 O O . ARG A 1 100 ? 8.075 20.329 5.157 1.00 46.47 100 ARG A O 1
ATOM 770 N N . PRO A 1 101 ? 6.697 21.791 4.149 1.00 45.78 101 PRO A N 1
ATOM 771 C CA . PRO A 1 101 ? 5.548 20.892 4.194 1.00 45.78 101 PRO A CA 1
ATOM 772 C C . PRO A 1 101 ? 5.871 19.649 3.345 1.00 45.78 101 PRO A C 1
ATOM 774 O O . PRO A 1 101 ? 6.049 19.766 2.137 1.00 45.78 101 PRO A O 1
ATOM 777 N N . GLY A 1 102 ? 6.040 18.491 3.994 1.00 53.25 102 GLY A N 1
ATOM 778 C CA . GLY A 1 102 ? 6.417 17.217 3.361 1.00 53.25 102 GLY A CA 1
ATOM 779 C C . GLY A 1 102 ? 7.669 16.526 3.928 1.00 53.25 102 GLY A C 1
ATOM 780 O O . GLY A 1 102 ? 7.877 15.356 3.635 1.00 53.25 102 GLY A O 1
ATOM 781 N N . GLU A 1 103 ? 8.478 17.188 4.765 1.00 58.62 103 GLU A N 1
ATOM 782 C CA . GLU A 1 103 ? 9.768 16.630 5.236 1.00 58.62 103 GLU A CA 1
ATOM 783 C C . GLU A 1 103 ? 9.677 15.521 6.305 1.00 58.62 103 GLU 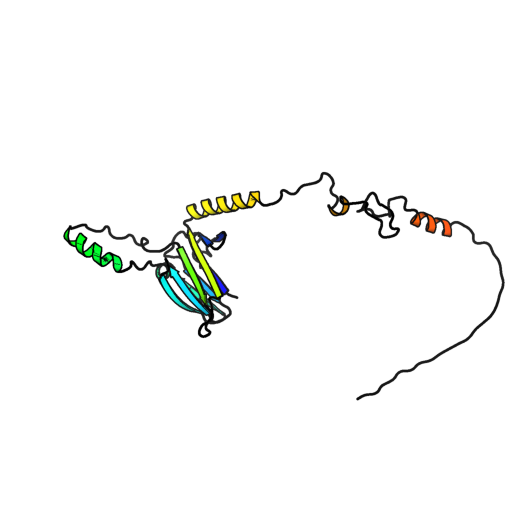A C 1
ATOM 785 O O . GLU A 1 103 ? 10.682 14.870 6.570 1.00 58.62 103 GLU A O 1
ATOM 790 N N . ASP A 1 104 ? 8.507 15.269 6.901 1.00 76.75 104 ASP A N 1
ATOM 791 C CA . ASP A 1 104 ? 8.357 14.330 8.033 1.00 76.75 104 ASP A CA 1
ATOM 792 C C . ASP A 1 104 ? 7.477 13.097 7.726 1.00 76.75 104 ASP A C 1
ATOM 794 O O . ASP A 1 104 ? 7.048 12.392 8.645 1.00 76.75 104 ASP A O 1
ATOM 798 N N . LEU A 1 105 ? 7.165 12.833 6.451 1.00 88.31 105 LEU A N 1
ATOM 799 C CA . LEU A 1 105 ? 6.399 11.646 6.058 1.00 88.31 105 LEU A CA 1
ATOM 800 C C . LEU A 1 105 ? 7.336 10.500 5.689 1.00 88.31 105 LEU A C 1
ATOM 802 O O . LEU A 1 105 ? 8.225 10.656 4.852 1.00 88.31 105 LEU A O 1
ATOM 806 N N . SER A 1 106 ? 7.112 9.332 6.287 1.00 91.31 106 SER A N 1
ATOM 807 C CA . SER A 1 106 ? 7.866 8.143 5.913 1.00 91.31 106 SER A CA 1
ATOM 808 C C . SER A 1 106 ? 7.373 7.578 4.587 1.00 91.31 106 SER A C 1
ATOM 810 O O . SER A 1 106 ? 6.172 7.477 4.336 1.00 91.31 10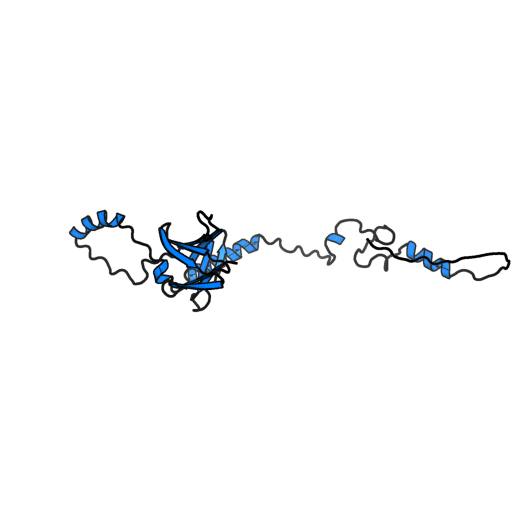6 SER A O 1
ATOM 812 N N . THR A 1 107 ? 8.314 7.152 3.753 1.00 92.62 107 THR A N 1
ATOM 813 C CA . THR A 1 107 ? 8.040 6.421 2.513 1.00 92.62 107 THR A CA 1
ATOM 814 C C . THR A 1 107 ? 8.007 4.908 2.723 1.00 92.62 107 THR A C 1
ATOM 816 O O . THR A 1 107 ? 7.758 4.171 1.772 1.00 92.62 107 THR A O 1
ATOM 819 N N . HIS A 1 108 ? 8.240 4.423 3.947 1.00 95.00 108 HIS A N 1
ATOM 820 C CA . HIS A 1 108 ? 8.233 3.001 4.278 1.00 95.00 108 HIS A CA 1
ATOM 821 C C . HIS A 1 108 ? 7.402 2.731 5.532 1.00 95.00 108 HIS A C 1
ATOM 823 O O . HIS A 1 108 ? 7.643 3.298 6.598 1.00 95.00 108 HIS A O 1
ATOM 829 N N . PHE A 1 109 ? 6.428 1.836 5.413 1.00 96.12 109 PHE A N 1
ATOM 830 C CA . PHE A 1 109 ? 5.545 1.483 6.517 1.00 96.12 109 PHE A CA 1
ATOM 831 C C . PHE A 1 109 ? 5.006 0.066 6.361 1.00 96.12 109 PHE A C 1
ATOM 833 O O . PHE A 1 109 ? 5.032 -0.522 5.281 1.00 96.12 109 PHE A O 1
ATOM 840 N N . VAL A 1 110 ? 4.505 -0.475 7.463 1.00 97.00 110 VAL A N 1
ATOM 841 C CA . VAL A 1 110 ? 3.946 -1.822 7.532 1.00 97.00 110 VAL A CA 1
ATOM 842 C C . VAL A 1 110 ? 2.490 -1.732 7.949 1.00 97.00 110 VAL A C 1
ATOM 844 O O . VAL A 1 110 ? 2.161 -1.042 8.914 1.00 97.00 110 VAL A O 1
ATOM 847 N N . VAL A 1 111 ? 1.619 -2.438 7.237 1.00 97.19 111 VAL A N 1
ATOM 848 C CA . VAL A 1 111 ? 0.217 -2.620 7.613 1.00 97.19 111 VAL A CA 1
ATOM 849 C C . VAL A 1 111 ? 0.049 -4.032 8.152 1.00 97.19 111 VAL A C 1
ATOM 851 O O . VAL A 1 111 ? 0.149 -5.007 7.412 1.00 97.19 111 VAL A O 1
ATOM 854 N N . GLU A 1 112 ? -0.206 -4.140 9.448 1.00 96.00 112 GLU A N 1
ATOM 855 C CA . GLU A 1 112 ? -0.535 -5.386 10.128 1.00 96.00 112 GLU A CA 1
ATOM 856 C C . GLU A 1 112 ? -2.053 -5.539 10.227 1.00 96.00 112 GLU A C 1
ATOM 858 O O . GLU A 1 112 ? -2.755 -4.640 10.696 1.00 96.00 112 GLU A O 1
ATOM 863 N N . ILE A 1 113 ? -2.552 -6.713 9.854 1.00 95.06 113 ILE A N 1
ATOM 864 C CA . ILE A 1 113 ? -3.954 -7.089 10.003 1.00 95.06 113 ILE A CA 1
ATOM 865 C C . ILE A 1 113 ? -4.064 -8.180 11.059 1.00 95.06 113 ILE A C 1
ATOM 867 O O . ILE A 1 113 ? -3.346 -9.182 11.023 1.00 95.06 113 ILE A O 1
ATOM 871 N N . ARG A 1 114 ? -4.961 -7.981 12.021 1.00 94.50 114 ARG A N 1
ATOM 872 C CA . ARG A 1 114 ? -5.212 -8.914 13.122 1.00 94.50 114 ARG A CA 1
ATOM 873 C C . ARG A 1 114 ? -6.699 -9.197 13.233 1.00 94.50 114 ARG A C 1
ATOM 875 O O . ARG A 1 114 ? -7.520 -8.300 13.056 1.00 94.50 114 ARG A O 1
ATOM 882 N N . GLN A 1 115 ? -7.055 -10.412 13.624 1.00 89.81 115 GLN A N 1
ATOM 883 C CA . GLN A 1 115 ? -8.451 -10.717 13.931 1.00 89.81 115 GLN A CA 1
ATOM 884 C C . GLN A 1 115 ? -8.882 -10.025 15.233 1.00 89.81 115 GLN A C 1
ATOM 886 O O . GLN A 1 115 ? -8.075 -9.742 16.118 1.00 89.81 115 GLN A O 1
ATOM 891 N N . THR A 1 116 ? -10.181 -9.769 15.379 1.00 84.81 116 THR A N 1
ATOM 892 C CA . THR A 1 116 ? -10.755 -9.094 16.559 1.00 84.81 116 THR A CA 1
ATOM 893 C C . THR A 1 116 ? -10.894 -9.989 17.800 1.00 84.81 116 THR A C 1
ATOM 895 O O . THR A 1 116 ? -11.299 -9.516 18.862 1.00 84.81 116 THR A O 1
ATOM 898 N N . ARG A 1 117 ? -10.548 -11.280 17.711 1.00 83.12 117 ARG A N 1
ATOM 899 C CA . ARG A 1 117 ? -10.626 -12.224 18.840 1.00 83.12 117 ARG A CA 1
ATOM 900 C C . ARG A 1 117 ? -9.553 -11.903 19.891 1.00 83.12 117 ARG A C 1
ATOM 902 O O . ARG A 1 117 ? -8.457 -11.457 19.554 1.00 83.12 117 ARG A O 1
ATOM 909 N N . SER A 1 118 ? -9.838 -12.127 21.178 1.00 68.19 118 SER A N 1
ATOM 910 C CA . SER A 1 118 ? -8.862 -11.824 22.237 1.00 68.19 118 SER A CA 1
ATOM 911 C C . SER A 1 118 ? -7.605 -12.683 22.070 1.00 68.19 118 SER A C 1
ATOM 913 O O . SER A 1 118 ? -7.706 -13.908 22.043 1.00 68.19 118 SER A O 1
ATOM 915 N N . GLY A 1 119 ? -6.433 -12.052 21.973 1.00 71.12 119 GLY A N 1
ATOM 916 C CA . GLY A 1 119 ? -5.166 -12.760 21.758 1.00 71.12 119 GLY A CA 1
ATOM 917 C C . GLY A 1 119 ? -4.976 -13.297 20.336 1.00 71.12 119 GLY A C 1
ATOM 918 O O . GLY A 1 119 ? -4.135 -14.168 20.135 1.00 71.12 119 GLY A O 1
ATOM 919 N N . ALA A 1 120 ? -5.750 -12.808 19.361 1.00 70.12 120 ALA A N 1
ATOM 920 C CA . ALA A 1 120 ? -5.629 -13.244 17.979 1.00 70.12 120 ALA A CA 1
ATOM 921 C C . ALA A 1 120 ? -4.207 -13.031 17.421 1.00 70.12 120 ALA A C 1
ATOM 923 O O . ALA A 1 120 ? -3.615 -11.963 17.637 1.00 70.12 120 ALA A O 1
ATOM 924 N N . PRO A 1 121 ? -3.669 -14.021 16.685 1.00 84.31 121 PRO A N 1
ATOM 925 C CA . PRO A 1 121 ? -2.395 -13.882 16.001 1.00 84.31 121 PRO A CA 1
ATOM 926 C C . PRO A 1 121 ? -2.482 -12.847 14.871 1.00 84.31 121 PRO A C 1
ATOM 928 O O . PRO A 1 121 ? -3.565 -12.462 14.422 1.00 84.31 121 PRO A O 1
ATOM 931 N N . LEU A 1 122 ? -1.312 -12.401 14.416 1.00 89.94 122 LEU A N 1
ATOM 932 C CA . LEU A 1 122 ? -1.177 -11.630 13.186 1.00 89.94 122 LEU A CA 1
ATOM 933 C C . LEU A 1 122 ? -1.689 -12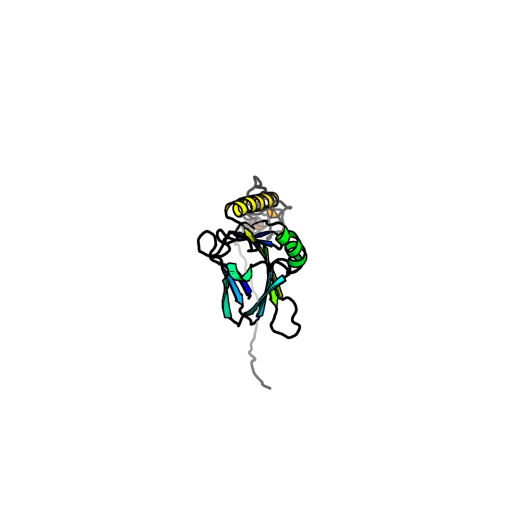.476 12.013 1.00 89.94 122 LEU A C 1
ATOM 935 O O . LEU A 1 122 ? -1.210 -13.589 11.811 1.00 89.94 122 LEU A O 1
ATOM 939 N N . GLU A 1 123 ? -2.665 -11.956 11.276 1.00 90.94 123 GLU A N 1
ATOM 940 C CA . GLU A 1 123 ? -3.261 -12.641 10.128 1.00 90.94 123 GLU A CA 1
ATOM 941 C C . GLU A 1 123 ? -2.473 -12.346 8.852 1.00 90.94 123 GLU A C 1
ATOM 943 O O . GLU A 1 123 ? -2.134 -13.257 8.102 1.00 90.94 123 GLU A O 1
ATOM 948 N N . ALA A 1 124 ? -2.140 -11.073 8.633 1.00 91.94 124 ALA A N 1
ATOM 949 C CA . ALA A 1 124 ? -1.377 -10.635 7.475 1.00 91.94 124 ALA A CA 1
ATOM 950 C C . ALA A 1 124 ? -0.503 -9.424 7.810 1.00 91.94 124 ALA A C 1
ATOM 952 O O . ALA A 1 124 ? -0.812 -8.640 8.709 1.00 91.94 124 ALA A O 1
ATOM 953 N N . SER A 1 125 ? 0.584 -9.269 7.058 1.00 94.56 125 SER A N 1
ATOM 954 C CA . SER A 1 125 ? 1.467 -8.107 7.118 1.00 94.56 125 SER A CA 1
ATOM 955 C C . SER A 1 125 ? 1.838 -7.679 5.706 1.00 94.56 125 SER A C 1
ATOM 957 O O . SER A 1 125 ? 2.264 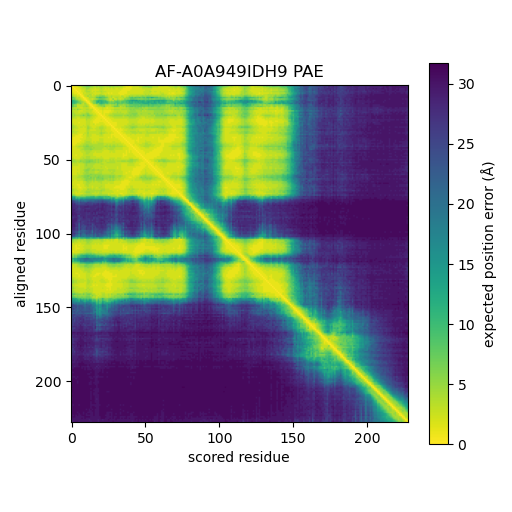-8.512 4.906 1.00 94.56 125 SER A O 1
ATOM 959 N N . TYR A 1 126 ? 1.684 -6.392 5.415 1.00 95.56 126 TYR A N 1
ATOM 960 C CA . TYR A 1 126 ? 1.990 -5.795 4.120 1.00 95.56 126 TYR A CA 1
ATOM 961 C C . TYR A 1 126 ? 3.059 -4.722 4.307 1.00 95.56 126 TYR A C 1
ATOM 963 O O . TYR A 1 126 ? 2.815 -3.721 4.983 1.00 95.56 126 TYR A O 1
ATOM 971 N N . ASN A 1 127 ? 4.239 -4.922 3.719 1.00 96.88 127 ASN 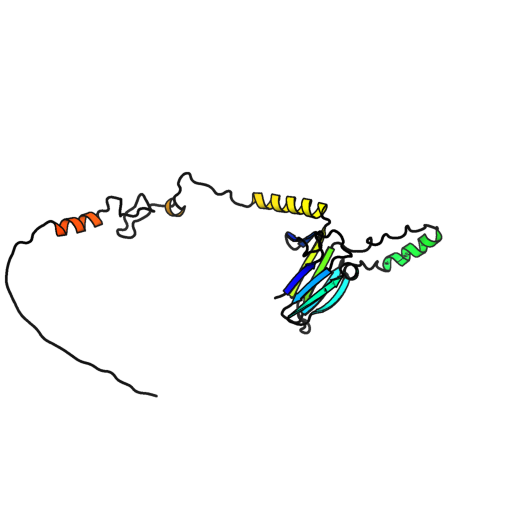A N 1
ATOM 972 C CA . ASN A 1 127 ? 5.323 -3.941 3.771 1.00 96.88 127 ASN A CA 1
ATOM 973 C C . ASN A 1 127 ? 5.232 -3.045 2.538 1.00 96.88 127 ASN A C 1
ATOM 975 O O . ASN A 1 127 ? 5.396 -3.522 1.418 1.00 96.88 127 ASN A O 1
ATOM 979 N N . PHE A 1 128 ? 4.963 -1.759 2.733 1.00 96.75 128 PHE A N 1
ATOM 980 C CA . PHE A 1 128 ? 4.801 -0.795 1.653 1.00 96.75 128 PHE A CA 1
ATOM 981 C C . PHE A 1 128 ? 6.014 0.115 1.536 1.00 96.75 128 PHE A C 1
ATOM 983 O O . PHE A 1 128 ? 6.492 0.673 2.525 1.00 96.75 128 PHE A O 1
ATOM 990 N N . ARG A 1 129 ? 6.463 0.319 0.297 1.00 96.25 129 ARG A N 1
ATOM 991 C CA . ARG A 1 129 ? 7.493 1.290 -0.072 1.00 96.25 129 ARG A CA 1
ATOM 992 C C . ARG A 1 129 ? 6.950 2.231 -1.135 1.00 96.25 129 ARG A C 1
ATOM 994 O O . ARG A 1 129 ? 6.716 1.833 -2.275 1.00 96.25 129 ARG A O 1
ATOM 1001 N N . LEU A 1 130 ? 6.765 3.484 -0.747 1.00 95.12 130 LEU A N 1
ATOM 1002 C CA . LEU A 1 130 ? 6.302 4.551 -1.620 1.00 95.12 130 LEU A CA 1
ATOM 1003 C C . LEU A 1 130 ? 7.490 5.118 -2.390 1.00 95.12 130 LEU A C 1
ATOM 1005 O O . LEU A 1 130 ? 8.479 5.556 -1.801 1.00 95.12 130 LEU A O 1
ATOM 1009 N N . LEU A 1 131 ? 7.392 5.097 -3.712 1.00 94.69 131 LEU A N 1
ATOM 1010 C CA . LEU A 1 131 ? 8.418 5.585 -4.617 1.00 94.69 131 LEU A CA 1
ATOM 1011 C C . LEU A 1 131 ? 7.869 6.744 -5.442 1.00 94.69 131 LEU A C 1
ATOM 1013 O O . LEU A 1 131 ? 6.724 6.707 -5.894 1.00 94.69 131 LEU A O 1
ATOM 1017 N N . SER A 1 132 ? 8.717 7.742 -5.686 1.00 92.31 132 SER A N 1
ATOM 1018 C CA . SER A 1 132 ? 8.448 8.736 -6.722 1.00 92.31 132 SER A CA 1
ATOM 1019 C C . SER A 1 132 ? 8.404 8.071 -8.099 1.00 92.31 132 SER A C 1
ATOM 1021 O O . SER A 1 132 ? 8.945 6.981 -8.287 1.00 92.31 132 SER A O 1
ATOM 1023 N N . ASP A 1 133 ? 7.804 8.753 -9.071 1.00 91.56 133 ASP A N 1
ATOM 1024 C CA . ASP A 1 133 ? 7.649 8.280 -10.452 1.00 91.56 133 ASP A CA 1
ATOM 1025 C C . ASP A 1 133 ? 8.955 7.718 -11.049 1.00 91.56 133 ASP A C 1
ATOM 1027 O O . ASP A 1 133 ? 9.058 6.532 -11.362 1.00 91.56 133 ASP A O 1
ATOM 1031 N N . GLN A 1 134 ? 10.017 8.530 -11.049 1.00 92.19 134 GLN A N 1
ATOM 1032 C CA . GLN A 1 134 ? 11.325 8.134 -11.576 1.00 92.19 134 GLN A CA 1
ATOM 1033 C C . GLN A 1 134 ? 11.948 6.945 -10.822 1.00 92.19 134 GLN A C 1
ATOM 1035 O O . GLN A 1 134 ? 12.562 6.071 -11.437 1.00 92.19 134 GLN A O 1
ATOM 1040 N N . ALA A 1 135 ? 11.828 6.912 -9.491 1.00 92.44 135 ALA A N 1
ATOM 1041 C CA . ALA A 1 135 ? 12.394 5.834 -8.683 1.00 92.44 135 ALA A CA 1
ATOM 1042 C C . ALA A 1 135 ? 11.637 4.516 -8.897 1.00 92.44 135 ALA A C 1
ATOM 1044 O O . ALA A 1 135 ? 12.246 3.444 -8.913 1.00 92.44 135 ALA A O 1
ATOM 1045 N N . PHE A 1 136 ? 10.319 4.601 -9.085 1.00 94.56 136 PHE A N 1
ATOM 1046 C CA . PHE A 1 136 ? 9.482 3.460 -9.411 1.00 94.56 136 PHE A CA 1
ATOM 1047 C C . PHE A 1 136 ? 9.865 2.871 -10.768 1.00 94.56 136 PHE A C 1
ATOM 1049 O O . PHE A 1 136 ? 10.127 1.675 -10.836 1.00 94.56 136 PHE A O 1
ATOM 1056 N N . ASP A 1 137 ? 9.988 3.692 -11.814 1.00 93.00 137 ASP A N 1
ATOM 1057 C CA . ASP A 1 137 ? 10.345 3.229 -13.163 1.00 93.00 137 ASP A CA 1
ATOM 1058 C C . ASP A 1 137 ? 11.698 2.527 -13.206 1.00 93.00 137 ASP A C 1
ATOM 1060 O O . ASP A 1 137 ? 11.830 1.444 -13.780 1.00 93.00 137 ASP A O 1
ATOM 1064 N N . GLN A 1 138 ? 12.705 3.112 -12.555 1.00 92.69 138 GLN A N 1
ATOM 1065 C CA . GLN A 1 138 ? 14.036 2.512 -12.468 1.00 92.69 138 GLN A CA 1
ATOM 1066 C C . GLN A 1 138 ? 13.986 1.140 -11.793 1.00 92.69 138 GLN A C 1
ATOM 1068 O O . GLN A 1 138 ? 14.593 0.180 -12.276 1.00 92.69 138 GLN A O 1
ATOM 1073 N N . ARG A 1 139 ? 13.246 1.033 -10.684 1.00 91.69 139 ARG A N 1
ATOM 1074 C CA . ARG A 1 139 ? 13.138 -0.221 -9.943 1.00 91.69 139 ARG A CA 1
ATOM 1075 C C . ARG A 1 139 ? 12.315 -1.259 -10.696 1.00 91.69 139 ARG A C 1
ATOM 1077 O O . ARG A 1 139 ? 12.711 -2.419 -10.749 1.00 91.69 139 ARG A O 1
ATOM 1084 N N . PHE A 1 140 ? 11.217 -0.842 -11.316 1.00 92.00 140 PHE A N 1
ATOM 1085 C CA . PHE A 1 140 ? 10.360 -1.709 -12.111 1.00 92.00 140 PHE A CA 1
ATOM 1086 C C . PHE A 1 140 ? 11.101 -2.261 -13.335 1.00 92.00 140 PHE A C 1
ATOM 1088 O O . PHE A 1 140 ? 11.045 -3.460 -13.596 1.00 92.00 140 PHE A O 1
ATOM 1095 N N . ALA A 1 141 ? 11.888 -1.436 -14.032 1.00 89.81 141 ALA A N 1
ATOM 1096 C CA . ALA A 1 141 ? 12.733 -1.890 -15.136 1.00 89.81 141 ALA A CA 1
ATOM 1097 C C . ALA A 1 141 ? 13.781 -2.925 -14.685 1.00 89.81 141 ALA A C 1
ATOM 1099 O O . ALA A 1 141 ? 13.990 -3.938 -15.362 1.00 89.81 141 ALA A O 1
ATOM 1100 N N . GLY A 1 142 ? 14.411 -2.709 -13.524 1.00 85.62 142 GLY A N 1
ATOM 1101 C CA . GLY A 1 142 ? 15.320 -3.685 -12.916 1.00 85.62 142 GLY A CA 1
ATOM 1102 C C . GLY A 1 142 ? 14.619 -5.001 -12.566 1.00 85.62 142 GLY A C 1
ATOM 1103 O O . GLY A 1 142 ? 15.116 -6.077 -12.898 1.00 85.62 142 GLY A O 1
ATOM 1104 N N . TYR A 1 143 ? 13.427 -4.912 -11.975 1.00 85.06 143 TYR A N 1
ATOM 1105 C CA . TYR A 1 143 ? 12.589 -6.056 -11.621 1.00 85.06 143 TYR A CA 1
ATOM 1106 C C . TYR A 1 143 ? 12.174 -6.888 -12.846 1.00 85.06 143 TYR A C 1
ATOM 1108 O O . TYR A 1 143 ? 12.276 -8.116 -12.826 1.00 85.06 143 TYR A O 1
ATOM 1116 N N . LEU A 1 144 ? 11.769 -6.236 -13.941 1.00 84.81 144 LEU A N 1
ATOM 1117 C CA . LEU A 1 144 ? 11.471 -6.916 -15.204 1.00 84.81 144 LEU A CA 1
ATOM 1118 C C . LEU A 1 144 ? 12.714 -7.609 -15.772 1.00 84.81 144 LEU A C 1
ATOM 1120 O O . LEU A 1 144 ? 12.641 -8.768 -16.174 1.00 84.81 144 LEU A O 1
ATOM 1124 N N . SER A 1 145 ? 13.863 -6.931 -15.757 1.00 76.50 145 SER A N 1
ATOM 1125 C CA . SER A 1 145 ? 15.118 -7.463 -16.304 1.00 76.50 145 SER A CA 1
ATOM 1126 C C . SER A 1 145 ? 15.602 -8.717 -15.567 1.00 76.50 145 SER A C 1
ATOM 1128 O O . SER A 1 145 ? 16.122 -9.631 -16.203 1.00 76.50 145 SER A O 1
ATOM 1130 N N . ALA A 1 146 ? 15.401 -8.794 -14.247 1.00 67.62 146 ALA A N 1
ATOM 1131 C CA . ALA A 1 146 ? 15.754 -9.970 -13.452 1.00 67.62 146 ALA A CA 1
ATOM 1132 C C . ALA A 1 146 ? 14.911 -11.204 -13.819 1.00 67.62 146 ALA A C 1
ATOM 1134 O O . ALA A 1 146 ? 15.442 -12.307 -13.901 1.00 67.62 146 ALA A O 1
ATOM 1135 N N . ARG A 1 147 ? 13.615 -11.023 -14.109 1.00 62.34 147 ARG A N 1
ATOM 1136 C CA . ARG A 1 147 ? 12.716 -12.130 -14.479 1.00 62.34 147 ARG A CA 1
ATOM 1137 C C . ARG A 1 147 ? 12.952 -12.679 -15.884 1.00 62.34 147 ARG A C 1
ATOM 1139 O O . ARG A 1 147 ? 12.695 -13.854 -16.118 1.00 62.34 147 ARG A O 1
ATOM 1146 N N . VAL A 1 148 ? 13.461 -11.862 -16.807 1.00 57.97 148 VAL A N 1
ATOM 1147 C CA . VAL A 1 148 ? 13.749 -12.288 -18.192 1.00 57.97 148 VAL A CA 1
ATOM 1148 C C . VAL A 1 148 ? 14.809 -13.401 -18.249 1.00 57.97 148 VAL A C 1
ATOM 1150 O O . VAL A 1 148 ? 14.862 -14.143 -19.226 1.00 57.97 148 VAL A O 1
ATOM 1153 N N . VAL A 1 149 ? 15.638 -13.553 -17.211 1.00 57.00 149 VAL A N 1
ATOM 1154 C CA . VAL A 1 149 ? 16.691 -14.582 -17.163 1.00 57.00 149 VAL A CA 1
ATOM 1155 C C . VAL A 1 149 ? 16.148 -15.966 -16.773 1.00 57.00 149 VAL A C 1
ATOM 1157 O O . VAL A 1 149 ? 16.725 -16.972 -17.182 1.00 57.00 149 VAL A O 1
ATOM 1160 N N . ASP A 1 150 ? 15.030 -16.030 -16.045 1.00 55.12 150 ASP A N 1
ATOM 1161 C CA . ASP A 1 150 ? 14.529 -17.275 -15.444 1.00 55.12 150 ASP A CA 1
ATOM 1162 C C . ASP A 1 150 ? 13.496 -18.021 -16.301 1.00 55.12 150 ASP A C 1
ATOM 1164 O O . ASP A 1 150 ? 13.166 -19.172 -16.004 1.00 55.12 150 ASP A O 1
ATOM 1168 N N . GLU A 1 151 ? 12.986 -17.421 -17.380 1.00 57.59 151 GLU A N 1
ATOM 1169 C CA . GLU A 1 151 ? 12.123 -18.155 -18.304 1.00 57.59 151 GLU A CA 1
ATOM 1170 C C . GLU A 1 151 ? 12.978 -19.061 -19.204 1.00 57.59 151 GLU A C 1
ATOM 1172 O O . GLU A 1 151 ? 13.796 -18.560 -19.987 1.00 57.59 151 GLU A O 1
ATOM 1177 N N . PRO A 1 152 ? 12.815 -20.401 -19.140 1.00 62.16 152 PRO A N 1
ATOM 1178 C CA . PRO A 1 152 ? 13.503 -21.285 -20.062 1.00 62.16 152 PRO A CA 1
ATOM 1179 C C . PRO A 1 152 ? 13.060 -20.908 -21.469 1.00 62.16 152 PRO A C 1
ATOM 1181 O O . PRO A 1 152 ? 11.893 -21.069 -21.836 1.00 62.16 152 PRO A O 1
ATOM 1184 N N . LYS A 1 153 ? 14.004 -20.376 -22.251 1.00 63.00 153 LYS A N 1
ATOM 1185 C CA . LYS A 1 153 ? 13.768 -19.992 -23.640 1.00 63.00 153 LYS A CA 1
ATOM 1186 C C . LYS A 1 153 ? 13.061 -21.159 -24.334 1.00 63.00 153 LYS A C 1
ATOM 1188 O O . LYS A 1 153 ? 13.605 -22.267 -24.294 1.00 63.00 153 LYS A O 1
ATOM 1193 N N . PRO A 1 154 ? 11.882 -20.953 -24.948 1.00 61.06 154 PRO A N 1
ATOM 1194 C CA . PRO A 1 154 ? 11.184 -22.035 -25.618 1.00 61.06 154 PRO A CA 1
ATOM 1195 C C . PRO A 1 154 ? 12.131 -22.653 -26.645 1.00 61.06 154 PRO A C 1
ATOM 1197 O O . PRO A 1 154 ? 12.586 -21.993 -27.585 1.00 61.06 154 PRO A O 1
ATOM 1200 N N . VAL A 1 155 ? 12.495 -23.915 -26.417 1.00 63.66 155 VAL A N 1
ATOM 1201 C CA . VAL A 1 155 ? 13.309 -24.684 -27.353 1.00 63.66 155 VAL A CA 1
ATOM 1202 C C . VAL A 1 155 ? 12.365 -25.110 -28.462 1.00 63.66 155 VAL A C 1
ATOM 1204 O O . VAL A 1 155 ? 11.710 -26.144 -28.386 1.00 63.66 155 VAL A O 1
ATOM 1207 N N . PHE A 1 156 ? 12.254 -24.265 -29.481 1.00 56.56 156 PHE A N 1
ATOM 1208 C CA . PHE A 1 156 ? 11.559 -24.627 -30.702 1.00 56.56 156 PHE A CA 1
ATOM 1209 C C . PHE A 1 156 ? 12.382 -25.704 -31.406 1.00 56.56 156 PHE A C 1
ATOM 1211 O O . PHE A 1 156 ? 13.428 -25.431 -32.000 1.00 56.56 156 PHE A O 1
ATOM 1218 N N . THR A 1 157 ? 11.935 -26.952 -31.310 1.00 57.53 157 THR A N 1
ATOM 1219 C CA . THR A 1 157 ? 12.436 -28.015 -32.171 1.00 57.53 157 THR A CA 1
ATOM 1220 C C . THR A 1 157 ? 12.004 -27.712 -33.602 1.00 57.53 157 THR A C 1
ATOM 1222 O O . THR A 1 157 ? 10.897 -27.242 -33.850 1.00 57.53 157 THR A O 1
ATOM 1225 N N . ARG A 1 158 ? 12.875 -27.995 -34.579 1.00 60.22 158 ARG A N 1
ATOM 1226 C CA . ARG A 1 158 ? 12.514 -27.933 -36.010 1.00 60.22 158 ARG A CA 1
ATOM 1227 C C . ARG A 1 158 ? 11.350 -28.881 -36.347 1.00 60.22 158 ARG A C 1
ATOM 1229 O O . ARG A 1 158 ? 10.714 -28.746 -37.386 1.00 60.22 158 ARG A O 1
ATOM 1236 N N . ASP A 1 159 ? 11.110 -29.838 -35.459 1.00 57.03 159 ASP A N 1
ATOM 1237 C CA . ASP A 1 159 ? 9.993 -30.759 -35.463 1.00 57.03 159 ASP A CA 1
ATOM 1238 C C . ASP A 1 159 ? 8.812 -30.146 -34.692 1.00 57.03 159 ASP A C 1
ATOM 1240 O O . ASP A 1 159 ? 8.942 -29.832 -33.509 1.00 57.03 159 ASP A O 1
ATOM 1244 N N . ALA A 1 160 ? 7.676 -29.952 -35.368 1.00 60.34 160 ALA A N 1
ATOM 1245 C CA . ALA A 1 160 ? 6.453 -29.390 -34.785 1.00 60.34 160 ALA A CA 1
ATOM 1246 C C . ALA A 1 160 ? 5.677 -30.403 -33.920 1.00 60.34 160 ALA A C 1
ATOM 1248 O O . ALA A 1 160 ? 4.600 -30.090 -33.407 1.00 60.34 160 ALA A O 1
ATOM 1249 N N . ARG A 1 161 ? 6.188 -31.633 -33.785 1.00 61.41 161 ARG A N 1
ATOM 1250 C CA . ARG A 1 161 ? 5.553 -32.685 -32.994 1.00 61.41 161 ARG A CA 1
ATOM 1251 C C . ARG A 1 161 ? 5.701 -32.409 -31.486 1.00 61.41 161 ARG A C 1
ATOM 1253 O O . ARG A 1 161 ? 6.752 -31.938 -31.052 1.00 61.41 161 ARG A O 1
ATOM 1260 N N . PRO A 1 162 ? 4.679 -32.720 -30.666 1.00 57.53 162 PRO A N 1
ATOM 1261 C CA . PRO A 1 162 ? 4.762 -32.620 -29.208 1.00 57.53 162 PRO A CA 1
ATOM 1262 C C . PRO A 1 162 ? 5.957 -33.402 -28.643 1.00 57.53 162 PRO A C 1
ATOM 1264 O O . PRO A 1 162 ? 6.295 -34.465 -29.154 1.00 57.53 162 PRO A O 1
ATOM 1267 N N . ILE A 1 163 ? 6.564 -32.941 -27.544 1.00 61.81 163 ILE A N 1
ATOM 1268 C CA . ILE A 1 163 ? 7.729 -33.608 -26.916 1.00 61.81 163 ILE A CA 1
ATOM 1269 C C . ILE A 1 163 ? 7.435 -35.072 -26.540 1.00 61.81 163 ILE A C 1
ATOM 1271 O O . ILE A 1 163 ? 8.319 -35.924 -26.614 1.00 61.81 163 ILE A O 1
ATOM 1275 N N . THR A 1 164 ? 6.180 -35.397 -26.220 1.00 58.09 164 THR A N 1
ATOM 1276 C CA . THR A 1 164 ? 5.712 -36.771 -25.970 1.00 58.09 164 THR A CA 1
ATOM 1277 C C . THR A 1 164 ? 5.865 -37.706 -27.173 1.00 58.09 164 THR A C 1
ATOM 1279 O O . THR A 1 164 ? 5.888 -38.916 -26.992 1.00 58.09 164 THR A O 1
ATOM 1282 N N . CYS A 1 165 ? 6.010 -37.164 -28.383 1.00 56.09 165 CYS A N 1
ATOM 1283 C CA . CYS A 1 165 ? 6.297 -37.910 -29.606 1.00 56.09 165 CYS A CA 1
ATOM 1284 C C . CYS A 1 165 ? 7.791 -38.065 -29.909 1.00 56.09 165 CYS A C 1
ATOM 1286 O O . CYS A 1 165 ? 8.158 -38.874 -30.756 1.00 56.09 165 CYS A O 1
ATOM 1288 N N . LEU A 1 166 ? 8.646 -37.266 -29.266 1.00 59.06 166 LEU A N 1
ATOM 1289 C CA . LEU A 1 166 ? 10.102 -37.329 -29.423 1.00 59.06 166 LEU A CA 1
ATOM 1290 C C . LEU A 1 166 ? 10.728 -38.336 -28.450 1.00 59.06 166 LEU A C 1
ATOM 1292 O O . LEU A 1 166 ? 11.823 -38.838 -28.695 1.00 59.06 166 LEU A O 1
ATOM 1296 N N . ALA A 1 167 ? 10.032 -38.635 -27.351 1.00 58.50 167 ALA A N 1
ATOM 1297 C CA . ALA A 1 167 ? 10.464 -39.588 -26.345 1.00 58.50 167 ALA A CA 1
ATOM 1298 C C . ALA A 1 167 ? 9.839 -40.970 -26.597 1.00 58.50 167 ALA A C 1
ATOM 1300 O O . ALA A 1 167 ? 8.716 -41.240 -26.182 1.00 58.50 167 ALA A O 1
ATOM 1301 N N . ASN A 1 168 ? 10.645 -41.853 -27.188 1.00 55.81 168 ASN A N 1
ATOM 1302 C CA . ASN A 1 168 ? 10.450 -43.300 -27.315 1.00 55.81 168 ASN A CA 1
ATOM 1303 C C . ASN A 1 168 ? 9.474 -43.775 -28.395 1.00 55.81 168 ASN A C 1
ATOM 1305 O O . ASN A 1 168 ? 8.434 -43.170 -28.636 1.00 55.81 168 ASN A O 1
ATOM 1309 N N . ASP A 1 169 ? 9.853 -44.913 -28.989 1.00 60.19 169 ASP A N 1
ATOM 1310 C CA . ASP A 1 169 ? 9.092 -45.783 -29.888 1.00 60.19 169 ASP A CA 1
ATOM 1311 C C . ASP A 1 169 ? 7.595 -45.747 -29.576 1.00 60.19 169 ASP A C 1
ATOM 1313 O O . ASP A 1 169 ? 7.085 -46.497 -28.734 1.00 60.19 169 ASP A O 1
ATOM 1317 N N . THR A 1 170 ? 6.884 -44.830 -30.227 1.00 61.31 170 THR A N 1
ATOM 1318 C CA . THR A 1 170 ? 5.460 -44.649 -29.983 1.00 61.31 170 THR A CA 1
ATOM 1319 C C . THR A 1 170 ? 4.785 -45.921 -30.465 1.00 61.31 170 THR A C 1
ATOM 1321 O O . THR A 1 170 ? 5.080 -46.405 -31.551 1.00 61.31 170 THR A O 1
ATOM 1324 N N . LYS A 1 171 ? 3.943 -46.539 -29.637 1.00 64.94 171 LYS A N 1
ATOM 1325 C CA . LYS A 1 171 ? 3.252 -47.783 -29.994 1.00 64.94 171 LYS A CA 1
ATOM 1326 C C . LYS A 1 171 ? 1.818 -47.477 -30.378 1.00 64.94 171 LYS A C 1
ATOM 1328 O O . LYS A 1 171 ? 1.136 -46.705 -29.709 1.00 64.94 171 LYS A O 1
ATOM 1333 N N . CYS A 1 172 ? 1.352 -48.110 -31.441 1.00 63.31 172 CYS A N 1
ATOM 1334 C CA . CYS A 1 172 ? -0.026 -48.018 -31.883 1.00 63.31 172 CYS A CA 1
ATOM 1335 C C . CYS A 1 172 ? -0.962 -48.585 -30.812 1.00 63.31 172 CYS A C 1
ATOM 1337 O O . CYS A 1 172 ? -0.813 -49.736 -30.410 1.00 63.31 172 CYS A O 1
ATOM 1339 N N . LEU A 1 173 ? -1.962 -47.815 -30.385 1.00 60.72 173 LEU A N 1
ATOM 1340 C CA . LEU A 1 173 ? -2.947 -48.261 -29.389 1.00 60.72 173 LEU A CA 1
ATOM 1341 C C . LEU A 1 173 ? -3.782 -49.467 -29.860 1.00 60.72 173 LEU A C 1
ATOM 1343 O O . LEU A 1 173 ? -4.262 -50.231 -29.031 1.00 60.72 173 LEU A O 1
ATOM 1347 N N . ALA A 1 174 ? -3.934 -49.655 -31.175 1.00 59.47 174 ALA A N 1
ATOM 1348 C CA . ALA A 1 174 ? -4.748 -50.728 -31.749 1.00 59.47 174 ALA A CA 1
ATOM 1349 C C . ALA A 1 174 ? -4.035 -52.092 -31.816 1.00 59.47 174 ALA A C 1
ATOM 1351 O O . ALA A 1 174 ? -4.679 -53.127 -31.678 1.00 59.47 174 ALA A O 1
ATOM 1352 N N . CYS A 1 175 ? -2.720 -52.113 -32.046 1.00 64.75 175 CYS A N 1
ATOM 1353 C CA . CYS A 1 175 ? -1.969 -53.351 -32.308 1.00 64.75 175 CYS A CA 1
ATOM 1354 C C . CYS A 1 175 ? -0.631 -53.450 -31.560 1.00 64.75 175 CYS A C 1
ATOM 1356 O O . CYS A 1 175 ? 0.049 -54.469 -31.645 1.00 64.75 175 CYS A O 1
ATOM 1358 N N . GLY A 1 176 ? -0.238 -52.413 -30.818 1.00 61.94 176 GLY A N 1
ATOM 1359 C CA . GLY A 1 176 ? 0.977 -52.387 -30.004 1.00 61.94 176 GLY A CA 1
ATOM 1360 C C . GLY A 1 176 ? 2.291 -52.276 -30.786 1.00 61.94 176 GLY A C 1
ATOM 1361 O O . GLY A 1 176 ? 3.353 -52.268 -30.162 1.00 61.94 176 GLY A O 1
ATOM 1362 N N . SER A 1 177 ? 2.252 -52.186 -32.120 1.00 64.56 177 SER A N 1
ATOM 1363 C CA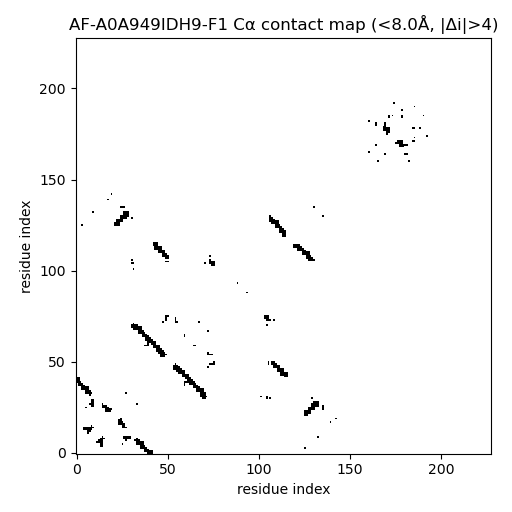 . SER A 1 177 ? 3.447 -52.052 -32.961 1.00 64.56 177 SER A CA 1
ATOM 1364 C C . SER A 1 177 ? 4.024 -50.638 -32.918 1.00 64.56 177 SER A C 1
ATOM 1366 O O . SER A 1 177 ? 3.284 -49.669 -32.751 1.00 64.56 177 SER A O 1
ATOM 1368 N N . VAL A 1 178 ? 5.343 -50.519 -33.088 1.00 66.19 178 VAL A N 1
ATOM 1369 C CA . VAL A 1 178 ? 6.035 -49.223 -33.136 1.00 66.19 178 VAL A CA 1
ATOM 1370 C C . VAL A 1 178 ? 5.578 -48.450 -34.375 1.00 66.19 178 VAL A C 1
ATOM 1372 O O . VAL A 1 178 ? 5.630 -48.973 -35.486 1.00 66.19 178 VAL A O 1
ATOM 1375 N N . ILE A 1 179 ? 5.099 -47.228 -34.171 1.00 63.56 179 ILE A N 1
ATOM 1376 C CA . ILE A 1 179 ? 4.665 -46.290 -35.203 1.00 63.56 179 ILE A CA 1
ATOM 1377 C C . ILE A 1 179 ? 5.699 -45.177 -35.335 1.00 63.56 179 ILE A C 1
ATOM 1379 O O . ILE A 1 179 ? 6.190 -44.632 -34.352 1.00 63.56 179 ILE A O 1
ATOM 1383 N N . THR A 1 180 ? 6.032 -44.845 -36.578 1.00 60.16 180 THR A N 1
ATOM 1384 C CA . THR A 1 180 ? 6.972 -43.769 -36.919 1.00 60.16 180 THR A CA 1
ATOM 1385 C C . THR A 1 180 ? 6.347 -42.378 -36.796 1.00 60.16 180 THR A C 1
ATOM 1387 O O . THR A 1 180 ? 7.069 -41.386 -36.680 1.00 60.16 180 THR A O 1
ATOM 1390 N N . ASP A 1 181 ? 5.013 -42.303 -36.805 1.00 59.12 181 ASP A N 1
ATOM 1391 C CA . ASP A 1 181 ? 4.252 -41.069 -36.648 1.00 59.12 181 ASP A CA 1
ATOM 1392 C C . ASP A 1 181 ? 3.166 -41.226 -35.574 1.00 59.12 181 ASP A C 1
ATOM 1394 O O . ASP A 1 181 ? 2.173 -41.931 -35.747 1.00 59.12 181 ASP A O 1
ATOM 1398 N N . CYS A 1 182 ? 3.380 -40.556 -34.443 1.00 56.75 182 CYS A N 1
ATOM 1399 C CA . CYS A 1 182 ? 2.464 -40.515 -33.307 1.00 56.75 182 CYS A CA 1
ATOM 1400 C C . CYS A 1 182 ? 1.178 -39.712 -33.583 1.00 56.75 182 CYS A C 1
ATOM 1402 O O . CYS A 1 182 ? 0.213 -39.866 -32.838 1.00 56.75 182 CYS A O 1
ATOM 1404 N N . ILE A 1 183 ? 1.174 -38.832 -34.597 1.00 59.88 183 ILE A N 1
ATOM 1405 C CA . ILE A 1 183 ? 0.053 -37.931 -34.900 1.00 59.88 183 ILE A CA 1
ATOM 1406 C C . ILE A 1 183 ? -0.918 -38.613 -35.853 1.00 59.88 183 ILE A C 1
ATOM 1408 O O . ILE A 1 183 ? -2.124 -38.584 -35.629 1.00 59.88 183 ILE A O 1
ATOM 1412 N N . ALA A 1 184 ? -0.388 -39.236 -36.904 1.00 57.22 184 ALA A N 1
ATOM 1413 C CA . ALA A 1 184 ? -1.193 -39.874 -37.937 1.00 57.22 184 ALA A CA 1
ATOM 1414 C C . ALA A 1 184 ? -1.713 -41.265 -37.543 1.00 57.22 184 ALA A C 1
ATOM 1416 O O . ALA A 1 184 ? -2.525 -41.815 -38.273 1.00 57.22 184 ALA A O 1
ATOM 1417 N N . GLY A 1 185 ? -1.240 -41.863 -36.442 1.00 55.88 185 GLY A N 1
ATOM 1418 C CA . GLY A 1 185 ? -1.634 -43.215 -36.041 1.00 55.88 185 GLY A CA 1
ATOM 1419 C C . GLY A 1 185 ? -1.362 -44.290 -37.112 1.00 55.88 185 GLY A C 1
ATOM 1420 O O . GLY A 1 185 ? -0.704 -44.066 -38.125 1.00 55.88 185 GLY A O 1
ATOM 1421 N N . CYS A 1 186 ? -1.874 -45.505 -36.894 1.00 53.41 186 CYS A N 1
ATOM 1422 C CA . CYS A 1 186 ? -1.746 -46.630 -37.837 1.00 53.41 186 CYS A CA 1
ATOM 1423 C C . CYS A 1 186 ? -2.622 -46.505 -39.098 1.00 53.41 186 CYS A C 1
ATOM 1425 O O . CYS A 1 186 ? -2.625 -47.411 -39.925 1.00 53.41 186 CYS A O 1
ATOM 1427 N N . GLU A 1 187 ? -3.410 -45.443 -39.235 1.00 56.09 187 GLU A N 1
ATOM 1428 C CA . GLU A 1 187 ? -4.360 -45.275 -40.343 1.00 56.09 187 GLU A CA 1
ATOM 1429 C C . GLU A 1 187 ? -3.673 -44.927 -41.675 1.00 56.09 187 GLU A C 1
ATOM 1431 O O . GLU A 1 187 ? -4.260 -45.159 -42.728 1.00 56.09 187 GLU A O 1
ATOM 1436 N N . ASN A 1 188 ? -2.406 -44.489 -41.641 1.00 51.94 188 ASN A N 1
ATOM 1437 C CA . ASN A 1 188 ? -1.601 -44.173 -42.831 1.00 51.94 188 ASN A CA 1
ATOM 1438 C C . ASN A 1 188 ? -0.270 -44.949 -42.940 1.00 51.94 188 ASN A C 1
ATOM 1440 O O . ASN A 1 188 ? 0.515 -44.690 -43.850 1.00 51.94 188 ASN A O 1
ATOM 1444 N N . GLY A 1 189 ? 0.005 -45.886 -42.029 1.00 51.34 189 GLY A N 1
ATOM 1445 C CA . GLY A 1 189 ? 1.160 -46.788 -42.104 1.00 51.34 189 GLY A CA 1
ATOM 1446 C C . GLY A 1 189 ? 0.691 -48.225 -42.292 1.00 51.34 189 GLY A C 1
ATOM 1447 O O . GLY A 1 189 ? -0.362 -48.573 -41.767 1.00 51.34 189 GLY A O 1
ATOM 1448 N N . ASP A 1 190 ? 1.454 -49.048 -43.020 1.00 50.75 190 ASP A N 1
ATOM 1449 C CA . ASP A 1 190 ? 1.183 -50.475 -43.263 1.00 50.75 190 ASP A CA 1
ATOM 1450 C C . ASP A 1 190 ? 1.000 -51.251 -41.948 1.00 50.75 190 ASP A C 1
ATOM 1452 O O . ASP A 1 190 ? 1.915 -51.865 -41.398 1.00 50.75 190 ASP A O 1
ATOM 1456 N N . CYS A 1 191 ? -0.212 -51.196 -41.405 1.00 48.91 191 CYS A N 1
ATOM 1457 C CA . CYS A 1 191 ? -0.568 -51.830 -40.158 1.00 48.91 191 CYS A CA 1
ATOM 1458 C C . CYS A 1 191 ? -1.073 -53.245 -40.475 1.00 48.91 191 CYS A C 1
ATOM 1460 O O . CYS A 1 191 ? -2.123 -53.383 -41.114 1.00 48.91 191 CYS A O 1
ATOM 1462 N N . PRO A 1 192 ? -0.386 -54.310 -40.019 1.00 52.69 192 PRO A N 1
ATOM 1463 C CA . PRO A 1 192 ? -0.699 -55.687 -40.415 1.00 52.69 192 PRO A CA 1
ATOM 1464 C C . PRO A 1 192 ? -2.108 -56.145 -39.995 1.00 52.69 192 PRO A C 1
ATOM 1466 O O . PRO A 1 192 ? -2.650 -57.098 -40.551 1.00 52.69 192 PRO A O 1
ATOM 1469 N N . THR A 1 193 ? -2.741 -55.458 -39.039 1.00 51.44 193 THR A N 1
ATOM 1470 C CA . THR A 1 193 ? -4.118 -55.733 -38.601 1.00 51.44 193 THR A CA 1
ATOM 1471 C C . THR A 1 193 ? -5.202 -55.189 -39.534 1.00 51.44 193 THR A C 1
ATOM 1473 O O . THR A 1 193 ? -6.299 -55.743 -39.544 1.00 51.44 193 THR A O 1
ATOM 1476 N N . VAL A 1 194 ? -4.930 -54.157 -40.344 1.00 51.06 194 VAL A N 1
ATOM 1477 C CA . VAL A 1 194 ? -5.920 -53.615 -41.303 1.00 51.06 194 VAL A CA 1
ATOM 1478 C C . VAL A 1 194 ? -5.976 -54.481 -42.569 1.00 51.06 194 VAL A C 1
ATOM 1480 O O . VAL A 1 194 ? -7.038 -54.685 -43.158 1.00 51.06 194 VAL A O 1
ATOM 1483 N N . THR A 1 195 ? -4.854 -55.093 -42.947 1.00 47.84 195 THR A N 1
ATOM 1484 C CA . THR A 1 195 ? -4.768 -56.019 -44.087 1.00 47.84 195 THR A CA 1
ATOM 1485 C C . THR A 1 195 ? -5.469 -57.357 -43.824 1.00 47.84 195 THR A C 1
ATOM 1487 O O . THR A 1 195 ? -5.954 -57.993 -44.761 1.00 47.84 195 THR A O 1
ATOM 1490 N N . ALA A 1 196 ? -5.587 -57.780 -42.561 1.00 44.62 196 ALA A N 1
ATOM 1491 C CA . ALA A 1 196 ? -6.251 -59.034 -42.197 1.00 44.62 196 ALA A CA 1
ATOM 1492 C C . ALA A 1 196 ? -7.785 -58.973 -42.346 1.00 44.62 196 ALA A C 1
ATOM 1494 O O . ALA A 1 196 ? -8.405 -59.944 -42.779 1.00 44.62 196 ALA A O 1
ATOM 1495 N N . THR A 1 197 ? -8.415 -57.831 -42.055 1.00 44.00 197 THR A N 1
ATOM 1496 C CA . THR A 1 197 ? -9.874 -57.657 -42.196 1.00 44.00 197 THR A CA 1
ATOM 1497 C C . THR A 1 197 ? -10.315 -57.327 -43.622 1.00 44.00 197 THR A C 1
ATOM 1499 O O . THR A 1 197 ? -11.460 -57.608 -43.977 1.00 44.00 197 THR A O 1
ATOM 1502 N N . ALA A 1 198 ? -9.422 -56.817 -44.476 1.00 42.44 198 ALA A N 1
ATOM 1503 C CA . ALA A 1 198 ? -9.713 -56.602 -45.895 1.00 42.44 198 ALA A CA 1
ATOM 1504 C C . ALA A 1 198 ? -9.782 -57.919 -46.702 1.00 42.44 198 ALA A C 1
ATOM 1506 O O . ALA A 1 198 ? -10.595 -58.035 -47.619 1.00 42.44 198 ALA A O 1
ATOM 1507 N N . ASN A 1 199 ? -9.005 -58.943 -46.328 1.00 38.16 199 ASN A N 1
ATOM 1508 C CA . ASN A 1 199 ? -8.956 -60.218 -47.061 1.00 38.16 199 ASN A CA 1
ATOM 1509 C C . ASN A 1 199 ? -10.108 -61.192 -46.751 1.00 38.16 199 ASN A C 1
ATOM 1511 O O . ASN A 1 199 ? -10.396 -62.070 -47.563 1.00 38.16 199 ASN A O 1
ATOM 1515 N N . LEU A 1 200 ? -10.831 -61.016 -45.639 1.00 40.78 200 LEU A N 1
ATOM 1516 C CA . LEU A 1 200 ? -12.000 -61.846 -45.298 1.00 40.78 200 LEU A CA 1
ATOM 1517 C C . LEU A 1 200 ? -13.286 -61.453 -46.047 1.00 40.78 200 LEU A C 1
ATOM 1519 O O . LEU A 1 200 ? -14.233 -62.231 -46.079 1.00 40.78 200 LEU A O 1
ATOM 1523 N N . LYS A 1 201 ? -13.334 -60.277 -46.689 1.00 39.25 201 LYS A N 1
ATOM 1524 C CA . LYS A 1 201 ? -14.480 -59.857 -47.521 1.00 39.25 201 LYS A CA 1
ATOM 1525 C C . LYS A 1 201 ? -14.348 -60.222 -49.003 1.00 39.25 201 LYS A C 1
ATOM 1527 O O . LYS A 1 201 ? -15.327 -60.095 -49.732 1.00 39.25 201 LYS A O 1
ATOM 1532 N N . ALA A 1 202 ? -13.173 -60.666 -49.454 1.00 40.53 202 ALA A N 1
ATOM 1533 C CA . ALA A 1 202 ? -12.872 -60.835 -50.878 1.00 40.53 202 ALA A CA 1
ATOM 1534 C C . ALA A 1 202 ? -12.938 -62.285 -51.393 1.00 40.53 202 ALA A C 1
ATOM 1536 O O . ALA A 1 202 ? -12.760 -62.504 -52.589 1.00 40.53 202 ALA A O 1
ATOM 1537 N N . THR A 1 203 ? -13.216 -63.286 -50.548 1.00 36.88 203 THR A N 1
ATOM 1538 C CA . THR A 1 203 ? -13.286 -64.687 -50.998 1.00 36.88 203 THR A CA 1
ATOM 1539 C C . THR A 1 203 ? -14.512 -65.433 -50.465 1.00 36.88 203 THR A C 1
ATOM 1541 O O . THR A 1 203 ? -14.543 -65.911 -49.340 1.00 36.88 203 THR A O 1
ATOM 1544 N N . GLY A 1 204 ? -15.508 -65.596 -51.343 1.00 32.44 204 GLY A N 1
ATOM 1545 C CA . GLY A 1 204 ? -16.218 -66.872 -51.477 1.00 32.44 204 GLY A CA 1
ATOM 1546 C C . GLY A 1 204 ? -17.558 -67.040 -50.760 1.00 32.44 204 GLY A C 1
ATOM 1547 O O . GLY A 1 204 ? -17.646 -67.716 -49.743 1.00 32.44 204 GLY A O 1
ATOM 1548 N N . ASN A 1 205 ? -18.635 -66.582 -51.403 1.00 37.91 205 ASN A N 1
ATOM 1549 C CA . ASN A 1 205 ? -19.932 -67.260 -51.342 1.00 37.91 205 ASN A CA 1
ATOM 1550 C C . ASN A 1 205 ? -19.889 -68.474 -52.290 1.00 37.91 205 ASN A C 1
ATOM 1552 O O . ASN A 1 205 ? -19.979 -68.250 -53.491 1.00 37.91 205 ASN A O 1
ATOM 1556 N N . VAL A 1 206 ? -19.810 -69.717 -51.789 1.00 34.00 206 VAL A N 1
ATOM 1557 C CA . VAL A 1 206 ? -20.416 -70.916 -52.422 1.00 34.00 206 VAL A CA 1
ATOM 1558 C C . VAL A 1 206 ? -20.742 -71.975 -51.349 1.00 34.00 206 VAL A C 1
ATOM 1560 O O . VAL A 1 206 ? -19.846 -72.577 -50.775 1.00 34.00 206 VAL A O 1
ATOM 1563 N N . ALA A 1 207 ? -22.051 -72.159 -51.137 1.00 33.94 207 ALA A N 1
ATOM 1564 C CA . ALA A 1 207 ? -22.834 -73.372 -50.834 1.00 33.94 207 ALA A CA 1
ATOM 1565 C C . ALA A 1 207 ? -22.319 -74.457 -49.854 1.00 33.94 207 ALA A C 1
ATOM 1567 O O . ALA A 1 207 ? -21.304 -75.090 -50.105 1.00 33.94 207 ALA A O 1
ATOM 1568 N N . LEU A 1 208 ? -23.141 -74.834 -48.857 1.00 34.38 208 LEU A N 1
ATOM 1569 C CA . LEU A 1 208 ? -24.013 -76.033 -48.890 1.00 34.38 208 LEU A CA 1
ATOM 1570 C C . LEU A 1 208 ? -24.737 -76.282 -47.541 1.00 34.38 208 LEU A C 1
ATOM 1572 O O . LEU A 1 208 ? -24.132 -76.309 -46.479 1.00 34.38 208 LEU A O 1
ATOM 1576 N N . SER A 1 209 ? -26.058 -76.444 -47.669 1.00 34.62 209 SER A N 1
ATOM 1577 C CA . SER A 1 209 ? -27.072 -77.220 -46.920 1.00 34.62 209 SER A CA 1
ATOM 1578 C C . SER A 1 209 ? -26.802 -77.949 -45.584 1.00 34.62 209 SER A C 1
ATOM 1580 O O . SER A 1 209 ? -25.764 -78.571 -45.398 1.00 34.62 209 SER A O 1
ATOM 1582 N N . ALA A 1 210 ? -27.932 -78.101 -44.861 1.00 32.78 210 ALA A N 1
ATOM 1583 C CA . ALA A 1 210 ? -28.319 -79.100 -43.840 1.00 32.78 210 ALA A CA 1
ATOM 1584 C C . ALA A 1 210 ? -28.105 -78.648 -42.378 1.00 32.78 210 ALA A C 1
ATOM 1586 O O . ALA A 1 210 ? -26.987 -78.468 -41.925 1.00 32.78 210 ALA A O 1
ATOM 1587 N N . ALA A 1 211 ? -29.170 -78.207 -41.695 1.00 34.12 211 ALA A N 1
ATOM 1588 C CA . ALA A 1 211 ? -30.121 -79.015 -40.908 1.00 34.12 211 ALA A CA 1
ATOM 1589 C C . ALA A 1 211 ? -29.543 -79.438 -39.544 1.00 34.12 211 ALA A C 1
ATOM 1591 O O . ALA A 1 211 ? -28.634 -80.251 -39.495 1.00 34.12 211 ALA A O 1
ATOM 1592 N N . ASP A 1 212 ? -30.061 -78.883 -38.442 1.00 36.12 212 ASP A N 1
ATOM 1593 C CA . ASP A 1 212 ? -30.995 -79.571 -37.532 1.00 36.12 212 ASP A CA 1
ATOM 1594 C C . ASP A 1 212 ? -31.107 -78.872 -36.156 1.00 36.12 212 ASP A C 1
ATOM 1596 O O . ASP A 1 212 ? -30.109 -78.518 -35.540 1.00 36.12 212 ASP A O 1
ATOM 1600 N N . LYS A 1 213 ? -32.365 -78.774 -35.691 1.00 37.81 213 LYS A N 1
ATOM 1601 C CA . LYS A 1 213 ? -32.874 -78.897 -34.302 1.00 37.81 213 LYS A CA 1
ATOM 1602 C C . LYS A 1 213 ? -32.361 -77.933 -33.215 1.00 37.81 213 LYS A C 1
ATOM 1604 O O . LYS A 1 213 ? -31.204 -77.935 -32.838 1.00 37.81 213 LYS A O 1
ATOM 1609 N N . ALA A 1 214 ? -33.252 -77.066 -32.716 1.00 34.25 214 ALA A N 1
ATOM 1610 C CA . ALA A 1 214 ? -34.082 -77.264 -31.502 1.00 34.25 214 ALA A CA 1
ATOM 1611 C C . ALA A 1 214 ? -33.326 -76.855 -30.217 1.00 34.25 214 ALA A C 1
ATOM 1613 O O . ALA A 1 214 ? -32.176 -77.213 -30.049 1.00 34.25 214 ALA A O 1
ATOM 1614 N N . GLY A 1 215 ? -33.871 -76.113 -29.257 1.00 37.91 215 GLY A N 1
ATOM 1615 C CA . GLY A 1 215 ? -35.202 -75.569 -29.055 1.00 37.91 215 GLY A CA 1
ATOM 1616 C C . GLY A 1 215 ? -35.248 -74.787 -27.729 1.00 37.91 215 GLY A C 1
ATOM 1617 O O . GLY A 1 215 ? -34.269 -74.752 -26.995 1.00 37.91 215 GLY A O 1
ATOM 1618 N N . GLU A 1 216 ? -36.419 -74.192 -27.483 1.00 39.91 216 GLU A N 1
ATOM 1619 C CA . GLU A 1 216 ? -37.067 -73.921 -26.180 1.00 39.91 216 GLU A CA 1
ATOM 1620 C C . GLU A 1 216 ? -36.382 -73.019 -25.127 1.00 39.91 216 GLU A C 1
ATOM 1622 O O . GLU A 1 216 ? -35.319 -73.323 -24.611 1.00 39.91 216 GLU A O 1
ATOM 1627 N N . LYS A 1 217 ? -36.981 -71.840 -24.851 1.00 37.41 217 LYS A N 1
ATOM 1628 C CA . LYS A 1 217 ? -37.888 -71.499 -23.704 1.00 37.41 217 LYS A CA 1
ATOM 1629 C C . LYS A 1 217 ? -37.104 -71.189 -22.412 1.00 37.41 217 LYS A C 1
ATOM 1631 O O . LYS A 1 217 ? -36.129 -71.853 -22.127 1.00 37.41 217 LYS A O 1
ATOM 1636 N N . GLY A 1 218 ? -37.444 -70.242 -21.538 1.00 39.34 218 GLY A N 1
ATOM 1637 C CA . GLY A 1 218 ? -38.548 -69.290 -21.354 1.00 39.34 218 GLY A CA 1
ATOM 1638 C C . GLY A 1 218 ? -37.995 -68.060 -20.595 1.00 39.34 218 GLY A C 1
ATOM 1639 O O . GLY A 1 218 ? -36.814 -68.030 -20.271 1.00 39.34 218 GLY A O 1
ATOM 1640 N N . GLY A 1 219 ? -38.718 -66.945 -20.433 1.00 36.62 219 GLY A N 1
ATOM 1641 C CA . GLY A 1 219 ? -39.774 -66.776 -19.416 1.00 36.62 219 GLY A CA 1
ATOM 1642 C C . GLY A 1 219 ? -39.158 -66.842 -18.004 1.00 36.62 219 GLY A C 1
ATOM 1643 O O . GLY A 1 219 ? -38.497 -67.818 -17.700 1.00 36.62 219 GLY A O 1
ATOM 1644 N N . ASP A 1 220 ? -39.301 -65.909 -17.068 1.00 43.22 220 ASP A N 1
ATOM 1645 C CA . ASP A 1 220 ? -40.380 -64.969 -16.794 1.00 43.22 220 ASP A CA 1
ATOM 1646 C C . ASP A 1 220 ? -39.933 -63.998 -15.668 1.00 43.22 220 ASP A C 1
ATOM 1648 O O . ASP A 1 220 ? -38.891 -64.158 -15.035 1.00 43.22 220 ASP A O 1
ATOM 1652 N N . LYS A 1 221 ? -40.761 -62.976 -15.477 1.00 47.09 221 LYS A N 1
ATOM 1653 C CA . LYS A 1 221 ? -40.770 -61.825 -14.571 1.00 47.09 221 LYS A CA 1
ATOM 1654 C C . LYS A 1 221 ? -40.534 -62.117 -13.082 1.00 47.09 221 LYS A C 1
ATOM 1656 O O . LYS A 1 221 ? -40.882 -63.172 -12.569 1.00 47.09 221 LYS A O 1
ATOM 1661 N N . GLY A 1 222 ? -40.143 -61.066 -12.349 1.00 41.06 222 GLY A N 1
ATOM 1662 C CA . GLY A 1 222 ? -40.316 -61.019 -10.892 1.00 41.06 222 GLY A CA 1
ATOM 1663 C C . GLY A 1 222 ? -39.797 -59.756 -10.190 1.00 41.06 222 GLY A C 1
ATOM 1664 O O . GLY A 1 222 ? -38.774 -59.798 -9.524 1.00 41.06 222 GLY A O 1
ATOM 1665 N N . LYS A 1 223 ? -40.525 -58.635 -10.297 1.00 45.16 223 LYS A N 1
ATOM 1666 C CA . LYS A 1 223 ? -40.690 -57.632 -9.204 1.00 45.16 223 LYS A CA 1
ATOM 1667 C C . LYS A 1 223 ? -41.770 -58.222 -8.245 1.00 45.16 223 LYS A C 1
ATOM 1669 O O . LYS A 1 223 ? -42.536 -59.026 -8.781 1.00 45.16 223 LYS A O 1
ATOM 1674 N N . PRO A 1 224 ? -41.989 -57.828 -6.958 1.00 54.00 224 PRO A N 1
ATOM 1675 C CA . PRO A 1 224 ? -41.647 -56.541 -6.326 1.00 54.00 224 PRO A CA 1
ATOM 1676 C C . PRO A 1 224 ? -41.394 -56.499 -4.781 1.00 54.00 224 PRO A C 1
ATOM 1678 O O . PRO A 1 224 ? -41.520 -57.497 -4.093 1.00 54.00 224 PRO A O 1
ATOM 1681 N N . ARG A 1 225 ? -41.118 -55.269 -4.292 1.00 46.41 225 ARG A N 1
ATOM 1682 C CA . ARG A 1 225 ? -41.544 -54.576 -3.036 1.00 46.41 225 ARG A CA 1
ATOM 1683 C C . ARG A 1 225 ? -41.354 -55.188 -1.627 1.00 46.41 225 ARG A C 1
ATOM 1685 O O . ARG A 1 225 ? -41.656 -56.344 -1.384 1.00 46.41 225 ARG A O 1
ATOM 1692 N N . GLY A 1 226 ? -41.076 -54.273 -0.688 1.00 38.03 226 GLY A N 1
ATOM 1693 C CA . GLY A 1 226 ? -41.293 -54.363 0.768 1.00 38.03 226 GLY A CA 1
ATOM 1694 C C . GLY A 1 226 ? -40.118 -53.710 1.506 1.00 38.03 226 GLY A C 1
ATOM 1695 O O . GLY A 1 226 ? -39.034 -54.277 1.492 1.00 38.03 226 GLY A O 1
ATOM 1696 N N . ASP A 1 227 ? -40.169 -52.423 1.859 1.00 42.94 227 ASP A N 1
ATOM 1697 C CA . ASP A 1 227 ? -40.763 -51.840 3.082 1.00 42.94 227 ASP A CA 1
ATOM 1698 C C . ASP A 1 227 ? -40.229 -52.457 4.388 1.00 42.94 227 ASP A C 1
ATOM 1700 O O . ASP A 1 227 ? -40.647 -53.543 4.791 1.00 42.94 227 ASP A O 1
ATOM 1704 N N . ASN A 1 228 ? -39.309 -51.728 5.029 1.00 45.47 228 ASN A N 1
ATOM 1705 C CA . ASN A 1 228 ? -39.344 -51.322 6.440 1.00 45.47 228 ASN A CA 1
ATOM 1706 C C . ASN A 1 228 ? -38.304 -50.223 6.690 1.00 45.47 228 ASN A C 1
ATOM 1708 O O . ASN A 1 228 ? -37.176 -50.360 6.163 1.00 45.47 228 ASN A O 1
#

pLDDT: mean 71.86, std 21.5, range [32.44, 97.19]

Radius of gyration: 38.72 Å; Cα contacts (8 Å, |Δi|>4): 310; chains: 1; bounding box: 66×110×78 Å

Secondary structure (DSSP, 8-state):
-EEEEEES-TTSSBPPEEEETTEEEEE-S-TTT-EEEEEESS-EEEEEEETTEEEEEEEEPTTEEEEEEHHHHTB----GGGHHHHHHHGGGT--PPPPPTTTTB-SEEEEEEEESSTTPPEEEEEEEEEE-HHHHHHHHHHHHHHHTTTS------SS-S-HHHHSS-PBPTTT--B-S-TTTGGGSS--HHHHHHHHTTSS-------------------------

Nearest PDB structures (foldseek):
  8ua4-assembly1_B  TM=4.594E-01  e=2.152E+00  Eastern equine encephalitis virus
  7e8s-assembly1_J  TM=3.730E-01  e=3.612E+00  Saccharomyces cerevisiae S288C
  7e2d-assembly1_J  TM=3.497E-01  e=3.612E+00  Saccharomyces cerevisiae S288C
  7u06-assembly1_A  TM=3.653E-01  e=6.420E+00  Saccharomyces cerevisiae
  7u06-assembly1_a  TM=3.784E-01  e=6.420E+00  Saccharomyces cerevisiae

Mean predicted aligned error: 19.1 Å

Solvent-accessible surface area (backbone atoms only — not comparable to full-atom values): 14121 Å² total; per-residue (Å²): 103,77,50,77,49,51,31,33,14,68,85,64,40,75,32,56,66,52,75,59,90,79,38,38,40,32,30,31,66,46,60,58,75,14,28,42,34,42,36,25,55,53,54,28,32,44,33,34,26,45,90,83,42,81,59,41,76,49,75,43,56,53,73,40,76,48,75,43,51,31,52,66,53,30,49,60,76,78,61,73,76,54,53,76,57,50,66,66,49,64,78,68,71,71,78,74,76,80,79,59,96,74,79,53,57,56,49,49,37,34,42,37,34,26,51,71,53,91,87,48,60,81,73,46,75,47,36,40,37,57,24,42,61,72,60,35,52,56,49,49,54,52,56,53,57,60,54,67,72,71,55,78,73,82,81,78,58,96,58,90,67,60,70,78,63,73,60,60,85,38,53,33,92,89,77,64,47,75,40,97,45,78,82,65,48,61,86,81,45,98,42,76,72,62,60,58,63,58,59,70,76,75,66,81,94,76,89,83,88,84,89,82,83,87,81,81,89,77,89,81,88,82,84,82,90,81,91,132